Protein AF-A0A962NF07-F1 (afdb_monomer_lite)

Secondary structure (DSSP, 8-state):
-------------TTSSHHHHHHHHHHHHHHHHHHHHHHT-----TTPEEE-EEEEEE-TT--S-S-B-THHHH-TTSSS-HHHHHHHHHHHHHHHSSSPEEEESSEEHHHHTTT-GGGGGSEEEEEEEEE--S---S-EEEEE--BSSEEEEEETTEEEEE-S-BSSSPP--TT--EEEEPPTT-S-SSEEEEEEEEE-SSGGG-EEPPEEEEEHHHHHHHHHHHHIIIIIHHHHHHHHHHHHHHHHHHHHHH-TT-HHHHHHHHHHHHHHHHGGGGT--S-SS-HHHHHHHHHHHHHHHHHHHHHHHHHHTT---HHHHHHHHHHHHHHHHHHHHS-HHHHHHHHHHHHS--

Structure (mmCIF, N/CA/C/O backbone):
data_AF-A0A962NF07-F1
#
_entry.id   AF-A0A962NF07-F1
#
loop_
_atom_site.group_PDB
_atom_site.id
_atom_site.type_symbol
_atom_site.label_atom_id
_atom_site.label_alt_id
_atom_site.label_comp_id
_atom_site.label_asym_id
_atom_site.label_entity_id
_atom_site.label_seq_id
_atom_site.pdbx_PDB_ins_code
_atom_site.Cartn_x
_atom_site.Cartn_y
_atom_site.Cartn_z
_atom_site.occupancy
_atom_site.B_iso_or_equiv
_atom_site.auth_seq_id
_atom_site.auth_comp_id
_atom_site.auth_asym_id
_atom_site.auth_atom_id
_atom_site.pdbx_PDB_model_num
ATOM 1 N N . MET A 1 1 ? 25.306 31.524 -78.388 1.00 36.41 1 MET A N 1
ATOM 2 C CA . MET A 1 1 ? 24.324 32.522 -77.910 1.00 36.41 1 MET A CA 1
ATOM 3 C C . MET A 1 1 ? 23.028 31.774 -77.608 1.00 36.41 1 MET A C 1
ATOM 5 O O . MET A 1 1 ? 22.288 31.452 -78.518 1.00 36.41 1 MET A O 1
ATOM 9 N N . THR A 1 2 ? 22.996 31.090 -76.460 1.00 37.41 2 THR A N 1
ATOM 10 C CA . THR A 1 2 ? 22.225 31.448 -75.243 1.00 37.41 2 THR A CA 1
ATOM 11 C C . THR A 1 2 ? 20.727 31.158 -75.363 1.00 37.41 2 THR A C 1
ATOM 13 O O . THR A 1 2 ? 19.929 32.054 -75.610 1.00 37.41 2 THR A O 1
ATOM 16 N N . ALA A 1 3 ? 20.361 29.895 -75.122 1.00 35.56 3 ALA A N 1
ATOM 17 C CA . ALA A 1 3 ? 19.017 29.500 -74.714 1.00 35.56 3 ALA A CA 1
ATOM 18 C C . ALA A 1 3 ? 18.997 29.417 -73.178 1.00 35.56 3 ALA A C 1
ATOM 20 O O . ALA A 1 3 ? 19.751 28.647 -72.585 1.00 35.56 3 ALA A O 1
ATOM 21 N N . GLY A 1 4 ? 18.197 30.271 -72.538 1.00 40.69 4 GLY A N 1
ATOM 22 C CA . GLY A 1 4 ? 18.024 30.307 -71.089 1.00 40.69 4 GLY A CA 1
ATOM 23 C C . GLY A 1 4 ? 16.990 29.282 -70.630 1.00 40.69 4 GLY A C 1
ATOM 24 O O . GLY A 1 4 ? 15.803 29.424 -70.919 1.00 40.69 4 GLY A O 1
ATOM 25 N N . THR A 1 5 ? 17.436 28.272 -69.889 1.00 41.34 5 THR A N 1
ATOM 26 C CA . THR A 1 5 ? 16.570 27.278 -69.246 1.00 41.34 5 THR A CA 1
ATOM 27 C C . THR A 1 5 ? 16.209 27.765 -67.842 1.00 41.34 5 THR A C 1
ATOM 29 O O . THR A 1 5 ? 17.083 27.995 -67.008 1.00 41.34 5 THR A O 1
ATOM 32 N N . ARG A 1 6 ? 14.911 27.965 -67.584 1.00 39.31 6 ARG A N 1
ATOM 33 C CA . ARG A 1 6 ? 14.371 28.366 -66.276 1.00 39.31 6 ARG A CA 1
ATOM 34 C C . ARG A 1 6 ? 14.558 27.240 -65.256 1.00 39.31 6 ARG A C 1
ATOM 36 O O . ARG A 1 6 ? 14.149 26.111 -65.503 1.00 39.31 6 ARG A O 1
ATOM 43 N N . ILE A 1 7 ? 15.111 27.577 -64.095 1.00 41.41 7 ILE A N 1
ATOM 44 C CA . ILE A 1 7 ? 15.160 26.716 -62.910 1.00 41.41 7 ILE A CA 1
ATOM 45 C C . ILE A 1 7 ? 13.758 26.701 -62.286 1.00 41.41 7 ILE A C 1
ATOM 47 O O . ILE A 1 7 ? 13.272 27.729 -61.814 1.00 41.41 7 ILE A O 1
ATOM 51 N N . ALA A 1 8 ? 13.094 25.545 -62.305 1.00 37.78 8 ALA A N 1
ATOM 52 C CA . ALA A 1 8 ? 11.862 25.317 -61.562 1.00 37.78 8 ALA A CA 1
ATOM 53 C C . ALA A 1 8 ? 12.208 24.967 -60.105 1.00 37.78 8 ALA A C 1
ATOM 55 O O . ALA A 1 8 ? 12.734 23.896 -59.818 1.00 37.78 8 ALA A O 1
ATOM 56 N N . LEU A 1 9 ? 11.916 25.891 -59.189 1.00 42.44 9 LEU A N 1
ATOM 57 C CA . LEU A 1 9 ? 11.924 25.667 -57.743 1.00 42.44 9 LEU A CA 1
ATOM 58 C C . LEU A 1 9 ? 10.756 24.742 -57.368 1.00 42.44 9 LEU A C 1
ATOM 60 O O . LEU A 1 9 ? 9.602 25.171 -57.313 1.00 42.44 9 LEU A O 1
ATOM 64 N N . THR A 1 10 ? 11.044 23.472 -57.096 1.00 42.22 10 THR A N 1
ATOM 65 C CA . THR A 1 10 ? 10.104 22.552 -56.445 1.00 42.22 10 THR A CA 1
ATOM 66 C C . THR A 1 10 ? 9.930 22.959 -54.981 1.00 42.22 10 THR A C 1
ATOM 68 O O . THR A 1 10 ? 10.860 22.848 -54.183 1.00 42.22 10 THR A O 1
ATOM 71 N N . ARG A 1 11 ? 8.740 23.461 -54.630 1.00 41.69 11 ARG A N 1
ATOM 72 C CA . ARG A 1 11 ? 8.323 23.736 -53.243 1.00 41.69 11 ARG A CA 1
ATOM 73 C C . ARG A 1 11 ? 8.295 22.431 -52.425 1.00 41.69 11 ARG A C 1
ATOM 75 O O . ARG A 1 11 ? 7.799 21.432 -52.946 1.00 41.69 11 ARG A O 1
ATOM 82 N N . PRO A 1 12 ? 8.753 22.418 -51.159 1.00 42.72 12 PRO A N 1
ATOM 83 C CA . PRO A 1 12 ? 8.671 21.231 -50.318 1.00 42.72 12 PRO A CA 1
ATOM 84 C C . PRO A 1 12 ? 7.223 20.967 -49.875 1.00 42.72 12 PRO A C 1
ATOM 86 O O . PRO A 1 12 ? 6.481 21.873 -49.493 1.00 42.72 12 PRO A O 1
ATOM 89 N N . PHE A 1 13 ? 6.834 19.696 -49.957 1.00 45.28 13 PHE A N 1
ATOM 90 C CA . PHE A 1 13 ? 5.566 19.121 -49.514 1.00 45.28 13 PHE A CA 1
ATOM 91 C C . PHE A 1 13 ? 5.396 19.294 -47.990 1.00 45.28 13 PHE A C 1
ATOM 93 O O . PHE A 1 13 ? 5.955 18.537 -47.204 1.00 45.28 13 PHE A O 1
ATOM 100 N N . TYR A 1 14 ? 4.598 20.274 -47.559 1.00 49.50 14 TYR A N 1
ATOM 101 C CA . TYR A 1 14 ? 4.245 20.502 -46.144 1.00 49.50 14 TYR A CA 1
ATOM 102 C C . TYR A 1 14 ? 3.133 19.562 -45.615 1.00 49.50 14 TYR A C 1
ATOM 104 O O . TYR A 1 14 ? 2.764 19.638 -44.446 1.00 49.50 14 TYR A O 1
ATOM 112 N N . GLY A 1 15 ? 2.578 18.677 -46.454 1.00 46.88 15 GLY A N 1
ATOM 113 C CA . GLY A 1 15 ? 1.386 17.875 -46.132 1.00 46.88 15 GLY A CA 1
ATOM 114 C C . GLY A 1 15 ? 1.632 16.536 -45.425 1.00 46.88 15 GLY A C 1
ATOM 115 O O . GLY A 1 15 ? 0.696 15.969 -44.871 1.00 46.88 15 GLY A O 1
ATOM 116 N N . THR A 1 16 ? 2.861 16.015 -45.415 1.00 53.28 16 THR A N 1
ATOM 117 C CA . THR A 1 16 ? 3.125 14.611 -45.030 1.00 53.28 16 THR A CA 1
ATOM 118 C C . THR A 1 16 ? 3.480 14.411 -43.553 1.00 53.28 16 THR A C 1
ATOM 120 O O . THR A 1 16 ? 3.476 13.282 -43.075 1.00 53.28 16 THR A O 1
ATOM 123 N N . VAL A 1 17 ? 3.759 15.488 -42.810 1.00 53.06 17 VAL A N 1
ATOM 124 C CA . VAL A 1 17 ? 4.144 15.422 -41.384 1.00 53.06 17 VAL A CA 1
ATOM 125 C C . VAL A 1 17 ? 2.922 15.450 -40.456 1.00 53.06 17 VAL A C 1
ATOM 127 O O . VAL A 1 17 ? 2.948 14.873 -39.376 1.00 53.06 17 VAL A O 1
ATOM 130 N N . TRP A 1 18 ? 1.812 16.055 -40.886 1.00 50.22 18 TRP A N 1
ATOM 131 C CA . TRP A 1 18 ? 0.618 16.227 -40.049 1.00 50.22 18 TRP A CA 1
ATOM 132 C C . TRP A 1 18 ? -0.143 14.927 -39.791 1.00 50.22 18 TRP A C 1
ATOM 134 O O . TRP A 1 18 ? -0.689 14.742 -38.709 1.00 50.22 18 TRP A O 1
ATOM 144 N N . PHE A 1 19 ? -0.152 14.008 -40.757 1.00 52.34 19 PHE A N 1
ATOM 145 C CA . PHE A 1 19 ? -0.854 12.732 -40.636 1.00 52.34 19 PHE A CA 1
ATOM 146 C C . PHE A 1 19 ? -0.268 11.818 -39.538 1.00 52.34 19 PHE A C 1
ATOM 148 O O . PHE A 1 19 ? -1.029 11.425 -38.655 1.00 52.34 19 PHE A O 1
ATOM 155 N N . PRO A 1 20 ? 1.055 11.538 -39.490 1.00 64.44 20 PRO A N 1
ATOM 156 C CA . PRO A 1 20 ? 1.637 10.755 -38.397 1.00 64.44 20 PRO A CA 1
ATOM 157 C C . PRO A 1 20 ? 1.547 11.473 -37.041 1.00 64.44 20 PRO A C 1
ATOM 159 O O . PRO A 1 20 ? 1.385 10.831 -36.004 1.00 64.44 20 PRO A O 1
ATOM 162 N N . LEU A 1 21 ? 1.589 12.808 -37.036 1.00 65.75 21 LEU A N 1
ATOM 163 C CA . LEU A 1 21 ? 1.512 13.606 -35.813 1.00 65.75 21 LEU A CA 1
ATOM 164 C C . LEU A 1 21 ? 0.099 13.580 -35.206 1.00 65.75 21 LEU A C 1
ATOM 166 O O . LEU A 1 21 ? -0.046 13.430 -33.997 1.00 65.75 21 LEU A O 1
ATOM 170 N N . LEU A 1 22 ? -0.946 13.612 -36.038 1.00 70.75 22 LEU A N 1
ATOM 171 C CA . LEU A 1 22 ? -2.337 13.440 -35.605 1.00 70.75 22 LEU A CA 1
ATOM 172 C C . LEU A 1 22 ? -2.630 12.018 -35.117 1.00 70.75 22 LEU A C 1
ATOM 174 O O . LEU A 1 22 ? -3.375 11.861 -34.153 1.00 70.75 22 LEU A O 1
ATOM 178 N N . THR A 1 23 ? -2.031 10.984 -35.719 1.00 71.06 23 THR A N 1
ATOM 179 C CA . THR A 1 23 ? -2.192 9.607 -35.222 1.00 71.06 23 THR A CA 1
ATOM 180 C C . THR A 1 23 ? -1.489 9.386 -33.887 1.00 71.06 23 THR A C 1
ATOM 182 O O . THR A 1 23 ? -2.035 8.695 -33.032 1.00 71.06 23 THR A O 1
ATOM 185 N N . VAL A 1 24 ? -0.316 9.997 -33.682 1.00 69.94 24 VAL A N 1
ATOM 186 C CA . VAL A 1 24 ? 0.402 9.945 -32.398 1.00 69.94 24 VAL A CA 1
ATOM 187 C C . VAL A 1 24 ? -0.347 10.740 -31.330 1.00 69.94 24 VAL A C 1
ATOM 189 O O . VAL A 1 24 ? -0.555 10.236 -30.235 1.00 69.94 24 VAL A O 1
ATOM 192 N N . LEU A 1 25 ? -0.827 11.946 -31.641 1.00 69.75 25 LEU A N 1
ATOM 193 C CA . LEU A 1 25 ? -1.647 12.717 -30.703 1.00 69.75 25 LEU A CA 1
ATOM 194 C C . LEU A 1 25 ? -2.961 12.001 -30.377 1.00 69.75 25 LEU A C 1
ATOM 196 O O . LEU A 1 25 ? -3.369 11.982 -29.221 1.00 69.75 25 LEU A O 1
ATOM 200 N N . GLY A 1 26 ? -3.596 11.373 -31.368 1.00 74.56 26 GLY A N 1
ATOM 201 C CA . GLY A 1 26 ? -4.809 10.583 -31.178 1.00 74.56 26 GLY A CA 1
ATOM 202 C C . GLY A 1 26 ? -4.581 9.356 -30.297 1.00 74.56 26 GLY A C 1
ATOM 203 O O . GLY A 1 26 ? -5.368 9.119 -29.383 1.00 74.56 26 GLY A O 1
ATOM 204 N N . SER A 1 27 ? -3.493 8.607 -30.509 1.00 68.50 27 SER A N 1
ATOM 205 C CA . SER A 1 27 ? -3.152 7.459 -29.661 1.00 68.50 27 SER A CA 1
ATOM 206 C C . SER A 1 27 ? -2.747 7.890 -28.253 1.00 68.50 27 SER A C 1
ATOM 208 O O . SER A 1 27 ? -3.200 7.276 -27.291 1.00 68.50 27 SER A O 1
ATOM 210 N N . MET A 1 28 ? -1.990 8.982 -28.108 1.00 67.69 28 MET A N 1
ATOM 211 C CA . MET A 1 28 ? -1.671 9.565 -26.803 1.00 67.69 28 MET A CA 1
ATOM 212 C C . MET A 1 28 ? -2.935 9.997 -26.066 1.00 67.69 28 MET A C 1
ATOM 214 O O . MET A 1 28 ? -3.075 9.660 -24.898 1.00 67.69 28 MET A O 1
ATOM 218 N N . LEU A 1 29 ? -3.878 10.670 -26.734 1.00 70.44 29 LEU A N 1
ATOM 219 C CA . LEU A 1 29 ? -5.145 11.090 -26.131 1.00 70.44 29 LEU A CA 1
ATOM 220 C C . LEU A 1 29 ? -5.985 9.883 -25.699 1.00 70.44 29 LEU A C 1
ATOM 222 O O . LEU A 1 29 ? -6.565 9.894 -24.620 1.00 70.44 29 LEU A O 1
ATOM 226 N N . LEU A 1 30 ? -6.020 8.826 -26.511 1.00 72.44 30 LEU A N 1
ATOM 227 C CA . LEU A 1 30 ? -6.774 7.606 -26.222 1.00 72.44 30 LEU A CA 1
ATOM 228 C C . LEU A 1 30 ? -6.157 6.831 -25.051 1.00 72.44 30 LEU A C 1
ATOM 230 O O . LEU A 1 30 ? -6.885 6.381 -24.171 1.00 72.44 30 LEU A O 1
ATOM 234 N N . VAL A 1 31 ? -4.824 6.761 -24.982 1.00 71.69 31 VAL A N 1
ATOM 235 C CA . VAL A 1 31 ? -4.096 6.234 -23.819 1.00 71.69 31 VAL A CA 1
ATOM 236 C C . VAL A 1 31 ? -4.337 7.107 -22.592 1.00 71.69 31 VAL A C 1
ATOM 238 O O . VAL A 1 31 ? -4.555 6.566 -21.518 1.00 71.69 31 VAL A O 1
ATOM 241 N N . MET A 1 32 ? -4.362 8.433 -22.731 1.00 65.38 32 MET A N 1
ATOM 242 C CA . MET A 1 32 ? -4.635 9.350 -21.622 1.00 65.38 32 MET A CA 1
ATOM 243 C C . MET A 1 32 ? -6.061 9.193 -21.097 1.00 65.38 32 MET A C 1
ATOM 245 O O . MET A 1 32 ? -6.260 9.188 -19.891 1.00 65.38 32 MET A O 1
ATOM 249 N N . VAL A 1 33 ? -7.048 9.031 -21.981 1.00 66.62 33 VAL A N 1
ATOM 250 C CA . VAL A 1 33 ? -8.453 8.808 -21.611 1.00 66.62 33 VAL A CA 1
ATOM 251 C C . VAL A 1 33 ? -8.635 7.426 -20.992 1.00 66.62 33 VAL A C 1
ATOM 253 O O . VAL A 1 33 ? -9.301 7.316 -19.968 1.00 66.62 33 VAL A O 1
ATOM 256 N N . ALA A 1 34 ? -8.016 6.386 -21.553 1.00 65.06 34 ALA A N 1
ATOM 257 C CA . ALA A 1 34 ? -8.036 5.046 -20.974 1.00 65.06 34 ALA A CA 1
ATOM 258 C C . ALA A 1 34 ? -7.352 5.029 -19.599 1.00 65.06 34 ALA A C 1
ATOM 260 O O . ALA A 1 34 ? -7.920 4.516 -18.642 1.00 65.06 34 ALA A O 1
ATOM 261 N N . ALA A 1 35 ? -6.180 5.656 -19.473 1.00 60.81 35 ALA A N 1
ATOM 262 C CA . ALA A 1 35 ? -5.489 5.833 -18.202 1.00 60.81 35 ALA A CA 1
ATOM 263 C C . ALA A 1 35 ? -6.344 6.634 -17.217 1.00 60.81 35 ALA A C 1
ATOM 265 O O . ALA A 1 35 ? -6.475 6.225 -16.072 1.00 60.81 35 ALA A O 1
ATOM 266 N N . TRP A 1 36 ? -6.993 7.713 -17.659 1.00 52.41 36 TRP A N 1
ATOM 267 C CA . TRP A 1 36 ? -7.870 8.517 -16.813 1.00 52.41 36 TRP A CA 1
ATOM 268 C C . TRP A 1 36 ? -9.081 7.720 -16.323 1.00 52.41 36 TRP A C 1
ATOM 270 O O . TRP A 1 36 ? -9.392 7.762 -15.135 1.00 52.41 36 TRP A O 1
ATOM 280 N N . GLN A 1 37 ? -9.714 6.928 -17.192 1.00 59.75 37 GLN A N 1
ATOM 281 C CA . GLN A 1 37 ? -10.804 6.034 -16.802 1.00 59.75 37 GLN A CA 1
ATOM 282 C C . GLN A 1 37 ? -10.340 4.939 -15.842 1.00 59.75 37 GLN A C 1
ATOM 284 O O . GLN A 1 37 ? -11.040 4.683 -14.869 1.00 59.75 37 GLN A O 1
ATOM 289 N N . LEU A 1 38 ? -9.150 4.368 -16.048 1.00 55.00 38 LEU A N 1
ATOM 290 C CA . LEU A 1 38 ? -8.540 3.396 -15.134 1.00 55.00 38 LEU A CA 1
ATOM 291 C C . LEU A 1 38 ? -8.202 4.023 -13.771 1.00 55.00 38 LEU A C 1
ATOM 293 O O . LEU A 1 38 ? -8.445 3.408 -12.738 1.00 55.00 38 LEU A O 1
ATOM 297 N N . THR A 1 39 ? -7.708 5.264 -13.744 1.00 50.25 39 THR A N 1
ATOM 298 C CA . THR A 1 39 ? -7.444 6.011 -12.498 1.00 50.25 39 THR A CA 1
ATOM 299 C C . THR A 1 39 ? -8.715 6.546 -11.832 1.00 50.25 39 THR A C 1
ATOM 301 O O . THR A 1 39 ? -8.700 6.867 -10.648 1.00 50.25 39 THR A O 1
ATOM 304 N N . GLY A 1 40 ? -9.816 6.648 -12.583 1.00 44.56 40 GLY A N 1
ATOM 305 C CA . GLY A 1 40 ? -11.131 7.093 -12.120 1.00 44.56 40 GLY A CA 1
ATOM 306 C C . GLY A 1 40 ? -11.974 5.985 -11.488 1.00 44.56 40 GLY A C 1
ATOM 307 O O . GLY A 1 40 ? -13.067 6.273 -10.996 1.00 44.56 40 GLY A O 1
ATOM 308 N N . ILE A 1 41 ? -11.470 4.744 -11.464 1.00 52.81 41 ILE A N 1
ATOM 309 C CA . ILE A 1 41 ? -12.020 3.631 -10.679 1.00 52.81 41 ILE A CA 1
ATOM 310 C C . ILE A 1 41 ? -11.668 3.891 -9.211 1.00 52.81 41 ILE A C 1
ATOM 312 O O . ILE A 1 41 ? -10.835 3.226 -8.603 1.00 52.81 41 ILE A O 1
ATOM 316 N N . SER A 1 42 ? -12.266 4.935 -8.640 1.00 55.69 42 SER A N 1
ATOM 317 C CA . SER A 1 42 ? -12.332 5.068 -7.196 1.00 55.69 42 SER A CA 1
ATOM 318 C C . SER A 1 42 ? -13.330 4.042 -6.683 1.00 55.69 42 SER A C 1
ATOM 320 O O . SER A 1 42 ? -14.391 3.838 -7.275 1.00 55.69 42 SER A O 1
ATOM 322 N N . PHE A 1 43 ? -12.972 3.373 -5.590 1.00 60.38 43 PHE A N 1
ATOM 323 C CA . PHE A 1 43 ? -13.871 2.469 -4.889 1.00 60.38 43 PHE A CA 1
ATOM 324 C C . PHE A 1 43 ? -15.145 3.240 -4.512 1.00 60.38 43 PHE A C 1
ATOM 326 O O . PHE A 1 43 ? -15.133 4.084 -3.616 1.00 60.38 43 PHE A O 1
ATOM 333 N N . LYS A 1 44 ? -16.230 3.000 -5.251 1.00 60.47 44 LYS A N 1
ATOM 334 C CA . LYS A 1 44 ? -17.560 3.561 -5.003 1.00 60.47 44 LYS A CA 1
ATOM 335 C C . LYS A 1 44 ? -18.482 2.413 -4.629 1.00 60.47 44 LYS A C 1
ATOM 337 O O . LYS A 1 44 ? -19.171 1.881 -5.499 1.00 60.47 44 LYS A O 1
ATOM 342 N N . PRO A 1 45 ? -18.469 1.987 -3.365 1.00 60.91 45 PRO A N 1
ATOM 343 C CA . PRO A 1 45 ? -19.427 1.003 -2.915 1.00 60.91 45 PRO A CA 1
ATOM 344 C C . PRO A 1 45 ? -20.805 1.677 -2.902 1.00 60.91 45 PRO A C 1
ATOM 346 O O . PRO A 1 45 ? -20.988 2.738 -2.302 1.00 60.91 45 PRO A O 1
ATOM 349 N N . TYR A 1 46 ? -21.767 1.096 -3.613 1.00 61.34 46 TYR A N 1
ATOM 350 C CA . TYR A 1 46 ? -23.163 1.502 -3.481 1.00 61.34 46 TYR A CA 1
ATOM 351 C C . TYR A 1 46 ? -23.611 1.196 -2.040 1.00 61.34 46 TYR A C 1
ATOM 353 O O . TYR A 1 46 ? -23.297 0.133 -1.515 1.00 61.34 46 TYR A O 1
ATOM 361 N N . ASP A 1 47 ? -24.278 2.148 -1.385 1.00 72.31 47 ASP A N 1
ATOM 362 C CA . ASP A 1 47 ? -24.846 2.018 -0.031 1.00 72.31 47 ASP A CA 1
ATOM 363 C C . ASP A 1 47 ? -23.872 1.691 1.125 1.00 72.31 47 ASP A C 1
ATOM 365 O O . ASP A 1 47 ? -24.310 1.264 2.195 1.00 72.31 47 ASP A O 1
ATOM 369 N N . ALA A 1 48 ? -22.561 1.933 0.982 1.00 83.88 48 ALA A N 1
ATOM 370 C CA . ALA A 1 48 ? -21.659 1.833 2.134 1.00 83.88 48 ALA A CA 1
ATOM 371 C C . ALA A 1 48 ? -21.693 3.082 3.016 1.00 83.88 48 ALA A C 1
ATOM 373 O O . ALA A 1 48 ? -21.657 4.222 2.543 1.00 83.88 48 ALA A O 1
ATOM 374 N N . LEU A 1 49 ? -21.646 2.850 4.324 1.00 88.62 49 LEU A N 1
ATOM 375 C CA . LEU A 1 49 ? -21.371 3.878 5.308 1.00 88.62 49 LEU A CA 1
ATOM 376 C C . LEU A 1 49 ? -19.886 4.251 5.239 1.00 88.62 49 LEU A C 1
ATOM 378 O O . LEU A 1 49 ? -19.007 3.429 5.504 1.00 88.62 49 LEU A O 1
ATOM 382 N N . VAL A 1 50 ? -19.618 5.502 4.875 1.00 91.31 50 VAL A N 1
ATOM 383 C CA . VAL A 1 50 ? -18.263 6.053 4.803 1.00 91.31 50 VAL A CA 1
ATOM 384 C C . VAL A 1 50 ? -17.882 6.611 6.168 1.00 91.31 50 VAL A C 1
ATOM 386 O O . VAL A 1 50 ? -18.554 7.502 6.685 1.00 91.31 50 VAL A O 1
ATOM 389 N N . LEU A 1 51 ? -16.791 6.105 6.734 1.00 92.69 51 LEU A N 1
ATOM 390 C CA . LEU A 1 51 ? -16.219 6.597 7.980 1.00 92.69 51 LEU A CA 1
ATOM 391 C C . LEU A 1 51 ? -15.019 7.480 7.632 1.00 92.69 51 LEU A C 1
ATOM 393 O O . LEU A 1 51 ? -13.962 6.995 7.219 1.00 92.69 51 LEU A O 1
ATOM 397 N N . ASP A 1 52 ? -15.215 8.790 7.752 1.00 93.88 52 ASP A N 1
ATOM 398 C CA . ASP A 1 52 ? -14.259 9.813 7.325 1.00 93.88 52 ASP A CA 1
ATOM 399 C C . ASP A 1 52 ? -13.673 10.636 8.481 1.00 93.88 52 ASP A C 1
ATOM 401 O O . ASP A 1 52 ? -12.893 11.555 8.239 1.00 93.88 52 ASP A O 1
ATOM 405 N N . ARG A 1 53 ? -14.006 10.305 9.732 1.00 94.19 53 ARG A N 1
ATOM 406 C CA . ARG A 1 53 ? -13.459 10.950 10.932 1.00 94.19 53 ARG A CA 1
ATOM 407 C C . ARG A 1 53 ? -12.925 9.918 11.905 1.00 94.19 53 ARG A C 1
ATOM 409 O O . ARG A 1 53 ? -13.558 8.888 12.133 1.00 94.19 53 ARG A O 1
ATOM 416 N N . ALA A 1 54 ? -11.787 10.232 12.506 1.00 94.38 54 ALA A N 1
ATOM 417 C CA . ALA A 1 54 ? -11.153 9.405 13.520 1.00 94.38 54 ALA A CA 1
ATOM 418 C C . ALA A 1 54 ? -10.500 10.285 14.589 1.00 94.38 54 ALA A C 1
ATOM 420 O O . ALA A 1 54 ? -10.020 11.378 14.290 1.00 94.38 54 ALA A O 1
ATOM 421 N N . ALA A 1 55 ? -10.426 9.791 15.820 1.00 93.12 55 ALA A N 1
ATOM 422 C CA . ALA A 1 55 ? -9.488 10.305 16.807 1.00 93.12 55 ALA A CA 1
ATOM 423 C C . ALA A 1 55 ? -8.157 9.562 16.640 1.00 93.12 55 ALA A C 1
ATOM 425 O O . ALA A 1 55 ? -8.114 8.335 16.697 1.00 93.12 55 ALA A O 1
ATOM 426 N N . PHE A 1 56 ? -7.076 10.294 16.400 1.00 91.81 56 PHE A N 1
ATOM 427 C CA . PHE A 1 56 ? -5.758 9.726 16.154 1.00 91.81 56 PHE A CA 1
ATOM 428 C C . PHE A 1 56 ? -4.847 9.842 17.382 1.00 91.81 56 PHE A C 1
ATOM 430 O O . PHE A 1 56 ? -4.735 10.905 18.004 1.00 91.81 56 PHE A O 1
ATOM 437 N N . PHE A 1 57 ? -4.167 8.738 17.688 1.00 91.12 57 PHE A N 1
ATOM 438 C CA . PHE A 1 57 ? -3.267 8.562 18.822 1.00 91.12 57 PHE A CA 1
ATOM 439 C C . PHE A 1 57 ? -1.890 8.094 18.316 1.00 91.12 57 PHE A C 1
ATOM 441 O O . PHE A 1 57 ? -1.735 6.920 17.968 1.00 91.12 57 PHE A O 1
ATOM 448 N N . PRO A 1 58 ? -0.880 8.978 18.237 1.00 88.88 58 PRO A N 1
ATOM 449 C CA . PRO A 1 58 ? 0.460 8.587 17.805 1.00 88.88 58 PRO A CA 1
ATOM 450 C C . PRO A 1 58 ? 1.204 7.800 18.892 1.00 88.88 58 PRO A C 1
ATOM 452 O O . PRO A 1 58 ? 1.094 8.115 20.080 1.00 88.88 58 PRO A O 1
ATOM 455 N N . ASP A 1 59 ? 2.046 6.844 18.492 1.00 87.31 59 ASP A N 1
ATOM 456 C CA . ASP A 1 59 ? 2.931 6.119 19.415 1.00 87.31 59 ASP A CA 1
ATOM 457 C C . ASP A 1 59 ? 4.214 6.914 19.732 1.00 87.31 59 ASP A C 1
ATOM 459 O O . ASP A 1 59 ? 5.338 6.512 19.422 1.00 87.31 59 ASP A O 1
ATOM 463 N N . SER A 1 60 ? 4.057 8.089 20.346 1.00 77.31 60 SER A N 1
ATOM 464 C CA . SER A 1 60 ? 5.180 8.994 20.637 1.00 77.31 60 SER A CA 1
ATOM 465 C C . SER A 1 60 ? 6.129 8.485 21.723 1.00 77.31 60 SER A C 1
ATOM 467 O O . SER A 1 60 ? 7.301 8.859 21.746 1.00 77.31 60 SER A O 1
ATOM 469 N N . LYS A 1 61 ? 5.632 7.635 22.628 1.00 76.00 61 LYS A N 1
ATOM 470 C CA . LYS A 1 61 ? 6.390 7.102 23.770 1.00 76.00 61 LYS A CA 1
ATOM 471 C C . LYS A 1 61 ? 6.982 5.714 23.508 1.00 76.00 61 LYS A C 1
ATOM 473 O O . LYS A 1 61 ? 7.655 5.192 24.392 1.00 76.00 61 LYS A O 1
ATOM 478 N N . GLY A 1 62 ? 6.748 5.128 22.330 1.00 80.31 62 GLY A N 1
ATOM 479 C CA . GLY A 1 62 ? 7.18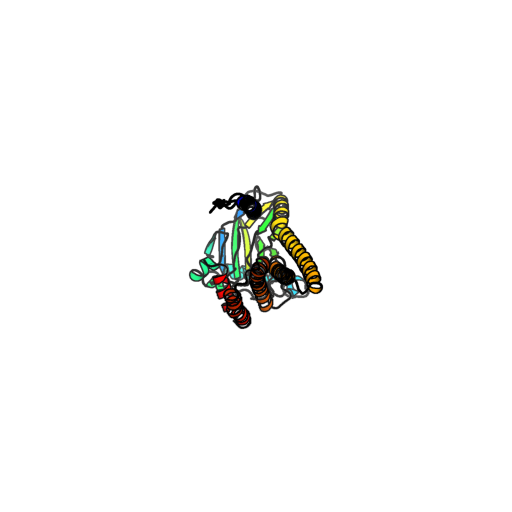5 3.766 22.019 1.00 80.31 62 GLY A CA 1
ATOM 480 C C . GLY A 1 62 ? 6.510 2.725 22.910 1.00 80.31 62 GLY A C 1
ATOM 481 O O . GLY A 1 62 ? 7.163 1.794 23.372 1.00 80.31 62 GLY A O 1
ATOM 482 N N . VAL A 1 63 ? 5.223 2.928 23.185 1.00 83.75 63 VAL A N 1
ATOM 483 C CA . VAL A 1 63 ? 4.368 2.037 23.977 1.00 83.75 63 VAL A CA 1
ATOM 484 C C . VAL A 1 63 ? 4.261 0.677 23.295 1.00 83.75 63 VAL A C 1
ATOM 486 O O . VAL A 1 63 ? 4.342 -0.362 23.945 1.00 83.75 63 VAL A O 1
ATOM 489 N N . CYS A 1 64 ? 4.122 0.681 21.972 1.00 85.25 64 CYS A N 1
ATOM 490 C CA . CYS A 1 64 ? 4.061 -0.541 21.193 1.00 85.25 64 CYS A CA 1
ATOM 491 C C . CYS A 1 64 ? 5.469 -1.017 20.831 1.00 85.25 64 CYS A C 1
ATOM 493 O O . CYS A 1 64 ? 6.377 -0.215 20.590 1.00 85.25 64 CYS A O 1
ATOM 495 N N . SER A 1 65 ? 5.656 -2.336 20.731 1.00 84.06 65 SER A N 1
ATOM 496 C CA . S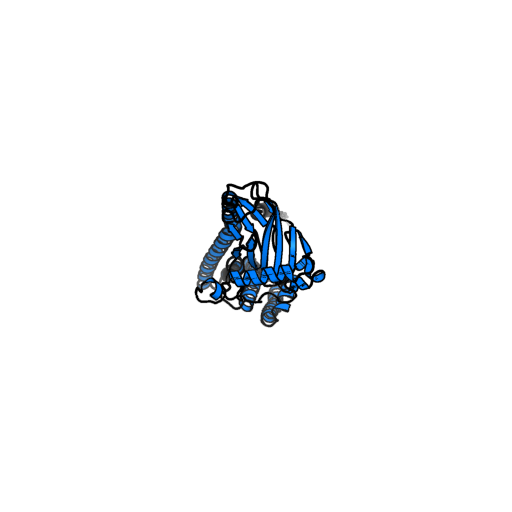ER A 1 65 ? 6.918 -2.897 20.240 1.00 84.06 65 SER A CA 1
ATOM 497 C C . SER A 1 65 ? 7.175 -2.446 18.792 1.00 84.06 65 SER A C 1
ATOM 499 O O . SER A 1 65 ? 6.239 -2.425 17.987 1.00 84.06 65 SER A O 1
ATOM 501 N N . PRO A 1 66 ? 8.415 -2.066 18.424 1.00 79.69 66 PRO A N 1
ATOM 502 C CA . PRO A 1 66 ? 8.759 -1.691 17.049 1.00 79.69 66 PRO A CA 1
ATOM 503 C C . PRO A 1 66 ? 8.719 -2.871 16.073 1.00 79.69 66 PRO A C 1
ATOM 505 O O . PRO A 1 66 ? 8.638 -2.652 14.870 1.00 79.69 66 PRO A O 1
ATOM 508 N N . SER A 1 67 ? 8.779 -4.101 16.586 1.00 83.88 67 SER A N 1
ATOM 509 C CA . SER A 1 67 ? 8.719 -5.337 15.810 1.00 83.88 67 SER A CA 1
ATOM 510 C C . SER A 1 67 ? 7.940 -6.377 16.610 1.00 83.88 67 SER A C 1
ATOM 512 O O . SER A 1 67 ? 8.224 -6.585 17.794 1.00 83.88 67 SER A O 1
ATOM 514 N N . ILE A 1 68 ? 6.955 -7.015 15.985 1.00 84.06 68 ILE A N 1
ATOM 515 C CA . ILE A 1 68 ? 6.133 -8.072 16.593 1.00 84.06 68 ILE A CA 1
ATOM 516 C C . ILE A 1 68 ? 6.364 -9.335 15.775 1.00 84.06 68 ILE A C 1
ATOM 518 O O . ILE A 1 68 ? 6.118 -9.318 14.576 1.00 84.06 68 ILE A O 1
ATOM 522 N N . SER A 1 69 ? 6.877 -10.398 16.402 1.00 82.81 69 SER A N 1
ATOM 523 C CA . SER A 1 69 ? 7.336 -11.568 15.649 1.00 82.81 69 SER A CA 1
ATOM 524 C C . SER A 1 69 ? 6.192 -12.349 15.010 1.00 82.81 69 SER A C 1
ATOM 526 O O . SER A 1 69 ? 5.171 -12.609 15.651 1.00 82.81 69 SER A O 1
ATOM 528 N N . ASP A 1 70 ? 6.419 -12.835 13.792 1.00 82.56 70 ASP A N 1
ATOM 529 C CA . ASP A 1 70 ? 5.455 -13.673 13.072 1.00 82.56 70 ASP A CA 1
ATOM 530 C C . ASP A 1 70 ? 5.277 -15.058 13.708 1.00 82.56 70 ASP A C 1
ATOM 532 O O . ASP A 1 70 ? 4.245 -15.706 13.529 1.00 82.56 70 ASP A O 1
ATOM 536 N N . SER A 1 71 ? 6.241 -15.507 14.520 1.00 80.00 71 SER A N 1
ATOM 537 C CA . SER A 1 71 ? 6.112 -16.748 15.301 1.00 80.00 71 SER A CA 1
ATOM 538 C C . SER A 1 71 ? 4.884 -16.740 16.224 1.00 80.00 71 SER A C 1
ATOM 540 O O . SER A 1 71 ? 4.281 -17.787 16.469 1.00 80.00 71 SER A O 1
ATOM 542 N N . LEU A 1 72 ? 4.456 -15.552 16.662 1.00 79.12 72 LEU A N 1
ATOM 543 C CA . LEU A 1 72 ? 3.285 -15.336 17.513 1.00 79.12 72 LEU A CA 1
ATOM 544 C C . LEU A 1 72 ? 1.951 -15.579 16.790 1.00 79.12 72 LEU A C 1
ATOM 546 O O . LEU A 1 72 ? 0.913 -15.679 17.447 1.00 79.12 72 LEU A O 1
ATOM 550 N N . ALA A 1 73 ? 1.956 -15.641 15.454 1.00 74.31 73 ALA A N 1
ATOM 551 C CA . ALA A 1 73 ? 0.761 -15.888 14.651 1.00 74.31 73 ALA A CA 1
ATOM 552 C C . ALA A 1 73 ? 0.409 -17.383 14.540 1.00 74.31 73 ALA A C 1
ATOM 554 O O . ALA A 1 73 ? -0.750 -17.715 14.301 1.00 74.31 73 ALA A O 1
ATOM 555 N N . TYR A 1 74 ? 1.386 -18.282 14.721 1.00 65.19 74 TYR A N 1
ATOM 556 C CA . TYR A 1 74 ? 1.234 -19.721 14.444 1.00 65.19 74 TYR A CA 1
ATOM 557 C C . TYR A 1 74 ? 1.483 -20.634 15.649 1.00 65.19 74 TYR A C 1
ATOM 559 O O . TYR A 1 74 ? 1.207 -21.832 15.579 1.00 65.19 74 TYR A O 1
ATOM 567 N N . ALA A 1 75 ? 2.039 -20.112 16.741 1.00 60.91 75 ALA A N 1
ATOM 568 C CA . ALA A 1 75 ? 2.467 -20.944 17.853 1.00 60.91 75 ALA A CA 1
ATOM 569 C C . ALA A 1 75 ? 1.370 -21.104 18.914 1.00 60.91 75 ALA A C 1
ATOM 571 O O . ALA A 1 75 ? 1.065 -20.176 19.658 1.00 60.91 75 ALA A O 1
ATOM 572 N N . ASN A 1 76 ? 0.841 -22.325 19.034 1.00 60.03 76 ASN A N 1
ATOM 573 C CA . ASN A 1 76 ? -0.081 -22.705 20.112 1.00 60.03 76 ASN A CA 1
ATOM 574 C C . ASN A 1 76 ? 0.591 -22.713 21.504 1.00 60.03 76 ASN A C 1
ATOM 576 O O . ASN A 1 76 ? -0.109 -22.647 22.508 1.00 60.03 76 ASN A O 1
ATOM 580 N N . ASP A 1 77 ? 1.929 -22.777 21.558 1.00 61.69 77 ASP A N 1
ATOM 581 C CA . ASP A 1 77 ? 2.727 -22.905 22.792 1.00 61.69 77 ASP A CA 1
ATOM 582 C C . ASP A 1 77 ? 3.419 -21.598 23.228 1.00 61.69 77 ASP A C 1
ATOM 584 O O . ASP A 1 77 ? 4.260 -21.602 24.131 1.00 61.69 77 ASP A O 1
ATOM 588 N N . VAL A 1 78 ? 3.110 -20.465 22.590 1.00 63.53 78 VAL A N 1
ATOM 589 C CA . VAL A 1 78 ? 3.647 -19.168 23.017 1.00 63.53 78 VAL A CA 1
ATOM 590 C C . VAL A 1 78 ? 2.754 -18.557 24.103 1.00 63.53 78 VAL A C 1
ATOM 592 O O . VAL A 1 78 ? 1.533 -18.567 23.954 1.00 63.53 78 VAL A O 1
ATOM 595 N N . PRO A 1 79 ? 3.332 -17.984 25.179 1.00 59.94 79 PRO A N 1
ATOM 596 C CA . PRO A 1 79 ? 2.563 -17.419 26.289 1.00 59.94 79 PRO A CA 1
ATOM 597 C C . PRO A 1 79 ? 1.575 -16.303 25.906 1.00 59.94 79 PRO A C 1
ATOM 599 O O . PRO A 1 79 ? 0.569 -16.155 26.592 1.00 59.94 79 PRO A O 1
ATOM 602 N N . GLU A 1 80 ? 1.813 -15.549 24.825 1.00 70.38 80 GLU A N 1
ATOM 603 C CA . GLU A 1 80 ? 0.859 -14.562 24.298 1.00 70.38 80 GLU A CA 1
ATOM 604 C C . GLU A 1 80 ? 0.761 -14.597 22.758 1.00 70.38 80 GLU A C 1
ATOM 606 O O . GLU A 1 80 ? 1.758 -14.332 22.080 1.00 70.38 80 GLU A O 1
ATOM 611 N N . PRO A 1 81 ? -0.431 -14.867 22.190 1.00 82.94 81 PRO A N 1
ATOM 612 C CA . PRO A 1 81 ? -0.688 -14.759 20.755 1.00 82.94 81 PRO A CA 1
ATOM 613 C C . PRO A 1 81 ? -0.497 -13.334 20.219 1.00 82.94 81 PRO A C 1
ATOM 615 O O . PRO A 1 81 ? -0.691 -12.353 20.945 1.00 82.94 81 PRO A O 1
ATOM 618 N N . ILE A 1 82 ? -0.238 -13.209 18.911 1.00 84.75 82 ILE A N 1
ATOM 619 C CA . ILE A 1 82 ? -0.106 -11.903 18.233 1.00 84.75 82 ILE A CA 1
ATOM 620 C C . ILE A 1 82 ? -1.315 -10.985 18.475 1.00 84.75 82 ILE A C 1
ATOM 622 O O . ILE A 1 82 ? -1.159 -9.781 18.673 1.00 84.75 82 ILE A O 1
ATOM 626 N N . ALA A 1 83 ? -2.519 -11.562 18.529 1.00 85.81 83 ALA A N 1
ATOM 627 C CA . ALA A 1 83 ? -3.750 -10.826 18.783 1.00 85.81 83 ALA A CA 1
ATOM 628 C C . ALA A 1 83 ? -3.745 -10.130 20.150 1.00 85.81 83 ALA A C 1
ATOM 630 O O . ALA A 1 83 ? -4.145 -8.972 20.248 1.00 85.81 83 ALA A O 1
ATOM 631 N N . THR A 1 84 ? -3.239 -10.807 21.184 1.00 87.56 84 THR A N 1
ATOM 632 C CA . THR A 1 84 ? -3.139 -10.265 22.543 1.00 87.56 84 THR A CA 1
ATOM 633 C C . THR A 1 84 ? -2.097 -9.155 22.615 1.00 87.56 84 THR A C 1
ATOM 635 O O . THR A 1 84 ? -2.367 -8.103 23.190 1.00 87.56 84 THR A O 1
ATOM 638 N N . GLN A 1 85 ? -0.934 -9.332 21.977 1.00 89.06 85 GLN A N 1
ATOM 639 C CA . GLN A 1 85 ? 0.095 -8.287 21.951 1.00 89.06 85 GLN A CA 1
ATOM 640 C C . GLN A 1 85 ? -0.381 -7.017 21.241 1.00 89.06 85 GLN A C 1
ATOM 642 O O . GLN A 1 85 ? -0.179 -5.911 21.748 1.00 89.06 85 GLN A O 1
ATOM 647 N N . LEU A 1 86 ? -1.034 -7.165 20.085 1.00 90.06 86 LEU A N 1
ATOM 648 C CA . LEU A 1 86 ? -1.585 -6.025 19.358 1.00 90.06 86 LEU A CA 1
ATOM 649 C C . LEU A 1 86 ? -2.707 -5.346 20.158 1.00 90.06 86 LEU A C 1
ATOM 651 O O . LEU A 1 86 ? -2.723 -4.119 20.238 1.00 90.06 86 LEU A O 1
ATOM 655 N N . LEU A 1 87 ? -3.596 -6.116 20.797 1.00 91.69 87 LEU A N 1
ATOM 656 C CA . LEU A 1 87 ? -4.659 -5.564 21.641 1.00 91.69 87 LEU A CA 1
ATOM 657 C C . LEU A 1 87 ? -4.090 -4.764 22.821 1.00 91.69 87 LEU A C 1
ATOM 659 O O . LEU A 1 87 ? -4.506 -3.630 23.048 1.00 91.69 87 LEU A O 1
ATOM 663 N N . ASN A 1 88 ? -3.095 -5.311 23.525 1.00 91.06 88 ASN A N 1
ATOM 664 C CA . ASN A 1 88 ? -2.422 -4.628 24.633 1.00 91.06 88 ASN A CA 1
ATOM 665 C C . ASN A 1 88 ? -1.801 -3.297 24.175 1.00 91.06 88 ASN A C 1
ATOM 667 O O . ASN A 1 88 ? -1.960 -2.276 24.843 1.00 91.06 88 ASN A O 1
ATOM 671 N N . CYS A 1 89 ? -1.139 -3.294 23.014 1.00 89.81 89 CYS A N 1
ATOM 672 C CA . CYS A 1 89 ? -0.589 -2.089 22.391 1.00 89.81 89 CYS A CA 1
ATOM 673 C C . CYS A 1 89 ? -1.682 -1.040 22.109 1.00 89.81 89 CYS A C 1
ATOM 675 O O . CYS A 1 89 ? -1.558 0.111 22.534 1.00 89.81 89 CYS A O 1
ATOM 677 N N . VAL A 1 90 ? -2.777 -1.434 21.451 1.00 91.56 90 VAL A N 1
ATOM 678 C CA . VAL A 1 90 ? -3.896 -0.537 21.111 1.00 91.56 90 VAL A CA 1
ATOM 679 C C . VAL A 1 90 ? -4.545 0.054 22.361 1.00 91.56 90 VAL A C 1
ATOM 681 O O . VAL A 1 90 ? -4.737 1.269 22.441 1.00 91.56 90 VAL A O 1
ATOM 684 N N . GLN A 1 91 ? -4.816 -0.771 23.371 1.00 90.81 91 GLN A N 1
ATOM 685 C CA . GLN A 1 91 ? -5.427 -0.317 24.620 1.00 90.81 91 GLN A CA 1
ATOM 686 C C . GLN A 1 91 ? -4.525 0.662 25.372 1.00 90.81 91 GLN A C 1
ATOM 688 O O . GLN A 1 91 ? -4.998 1.692 25.858 1.00 90.81 91 GLN A O 1
ATOM 693 N N . GLN A 1 92 ? -3.220 0.394 25.432 1.00 88.56 92 GLN A N 1
ATOM 694 C CA . GLN A 1 92 ? -2.280 1.318 26.058 1.00 88.56 92 GLN A CA 1
ATOM 695 C C . GLN A 1 92 ? -2.166 2.633 25.277 1.00 88.56 92 GLN A C 1
ATOM 697 O O . GLN A 1 92 ? -2.130 3.690 25.907 1.00 88.56 92 GLN A O 1
ATOM 702 N N . LEU A 1 93 ? -2.171 2.617 23.939 1.00 87.88 93 LEU A N 1
ATOM 703 C CA . LEU A 1 93 ? -2.182 3.846 23.132 1.00 87.88 93 LEU A CA 1
ATOM 704 C C . LEU A 1 93 ? -3.442 4.687 23.375 1.00 87.88 93 LEU A C 1
ATOM 706 O O . LEU A 1 93 ? -3.331 5.895 23.605 1.00 87.88 93 LEU A O 1
ATOM 710 N N . GLY A 1 94 ? -4.616 4.051 23.397 1.00 82.62 94 GLY A N 1
ATOM 711 C CA . GLY A 1 94 ? -5.890 4.722 23.670 1.00 82.62 94 GLY A CA 1
ATOM 712 C C . GLY A 1 94 ? -5.980 5.317 25.082 1.00 82.62 94 GLY A C 1
ATOM 713 O O . GLY A 1 94 ? -6.605 6.358 25.271 1.00 82.62 94 GLY A O 1
ATOM 714 N N . GLN A 1 95 ? -5.318 4.704 26.070 1.00 79.50 95 GLN A N 1
ATOM 715 C CA . GLN A 1 95 ? -5.285 5.185 27.460 1.00 79.50 95 GLN A CA 1
ATOM 716 C C . GLN A 1 95 ? -4.192 6.233 27.727 1.00 79.50 95 GLN A C 1
ATOM 718 O O . GLN A 1 95 ? -4.358 7.097 28.588 1.00 79.50 95 GLN A O 1
ATOM 723 N N . THR A 1 96 ? -3.056 6.150 27.026 1.00 65.06 96 THR A N 1
ATOM 724 C CA . THR A 1 96 ? -1.863 6.979 27.292 1.00 65.06 96 THR A CA 1
ATOM 725 C C . THR A 1 96 ? -1.890 8.314 26.542 1.00 65.06 96 THR A C 1
ATOM 727 O O . THR A 1 96 ? -1.147 9.238 26.895 1.00 65.06 96 THR A O 1
ATOM 73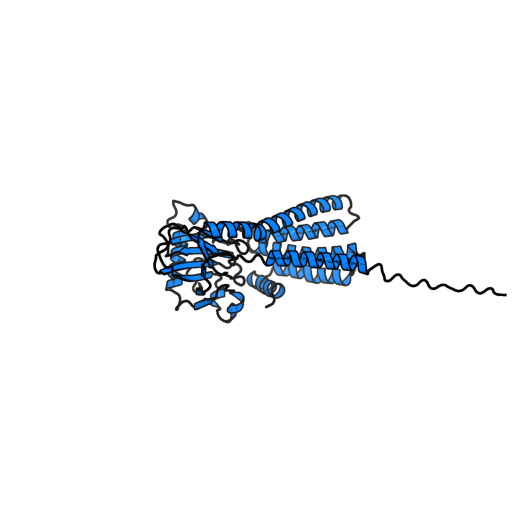0 N N . GLY A 1 97 ? -2.731 8.439 25.512 1.00 58.25 97 GLY A N 1
ATOM 731 C CA . GLY A 1 97 ? -2.903 9.678 24.767 1.00 58.25 97 GLY A CA 1
ATOM 732 C C . GLY A 1 97 ? -3.703 10.721 25.545 1.00 58.25 97 GLY A C 1
ATOM 733 O O . GLY A 1 97 ? -4.837 10.486 25.951 1.00 58.25 97 GLY A O 1
ATOM 734 N N . SER A 1 98 ? -3.145 11.925 25.687 1.00 57.84 98 SER A N 1
ATOM 735 C CA . SER A 1 98 ? -3.953 13.149 25.772 1.00 57.84 98 SER A CA 1
ATOM 736 C C . SER A 1 98 ? -5.068 13.076 24.725 1.00 57.84 98 SER A C 1
ATOM 738 O O . SER A 1 98 ? -4.745 12.699 23.601 1.00 57.84 98 SER A O 1
ATOM 740 N N . ALA A 1 99 ? -6.320 13.389 25.098 1.00 66.56 99 ALA A N 1
ATOM 741 C CA . ALA A 1 99 ? -7.532 13.288 24.268 1.00 66.56 99 ALA A CA 1
ATOM 742 C C . ALA A 1 99 ? -7.215 13.245 22.763 1.00 66.56 99 ALA A C 1
ATOM 744 O O . ALA A 1 99 ? -6.731 14.241 22.221 1.00 66.56 99 ALA A O 1
ATOM 745 N N . GLY A 1 100 ? -7.391 12.069 22.143 1.00 78.19 100 GLY A N 1
ATOM 746 C CA . GLY A 1 100 ? -6.959 11.802 20.770 1.00 78.19 100 GLY A CA 1
ATOM 747 C C . GLY A 1 100 ? -7.349 12.929 19.822 1.00 78.19 100 GLY A C 1
ATOM 748 O O . GLY A 1 100 ? -8.430 13.511 19.938 1.00 78.19 100 GLY A O 1
ATOM 749 N N . ARG A 1 101 ? -6.449 13.274 18.901 1.00 88.44 101 ARG A N 1
ATOM 750 C CA . ARG A 1 101 ? -6.664 14.422 18.019 1.00 88.44 101 ARG A CA 1
ATOM 751 C C . ARG A 1 101 ? -7.638 14.036 16.919 1.00 88.44 101 ARG A C 1
ATOM 753 O O . ARG A 1 101 ? -7.395 13.069 16.206 1.00 88.44 101 ARG A O 1
ATOM 760 N N . GLU A 1 102 ? -8.709 14.800 16.750 1.00 91.31 102 GLU A N 1
ATOM 761 C CA . GLU A 1 102 ? -9.624 14.582 15.631 1.00 91.31 102 GLU A CA 1
ATOM 762 C C . GLU A 1 102 ? -8.918 14.849 14.296 1.00 91.31 102 GLU A C 1
ATOM 764 O O . GLU A 1 102 ? -8.320 15.910 14.086 1.00 91.31 102 GLU A O 1
ATOM 769 N N . VAL A 1 103 ? -8.997 13.873 13.395 1.00 92.25 103 VAL A N 1
ATOM 770 C CA . VAL A 1 103 ? -8.472 13.934 12.032 1.00 92.25 103 VAL A CA 1
ATOM 771 C C . VAL A 1 103 ? -9.547 13.499 11.042 1.00 92.25 103 VAL A C 1
ATOM 773 O O . VAL A 1 103 ? -10.382 12.639 11.333 1.00 92.25 103 VAL A O 1
ATOM 776 N N . ASN A 1 104 ? -9.508 14.091 9.852 1.00 94.31 104 ASN A N 1
ATOM 777 C CA . ASN A 1 104 ? -10.330 13.654 8.731 1.00 94.31 104 ASN A CA 1
ATOM 778 C C . ASN A 1 104 ? -9.554 12.628 7.902 1.00 94.31 104 ASN A C 1
ATOM 780 O O . ASN A 1 104 ? -8.349 12.779 7.699 1.00 94.31 104 ASN A O 1
ATOM 784 N N . LEU A 1 105 ? -10.258 11.619 7.400 1.00 93.00 105 LEU A N 1
ATOM 785 C CA . LEU A 1 105 ? -9.744 10.629 6.465 1.00 93.00 105 LEU A CA 1
ATOM 786 C C . LEU A 1 105 ? -10.120 11.038 5.026 1.00 93.00 105 LEU A C 1
ATOM 788 O O . LEU A 1 105 ? -11.244 11.499 4.794 1.00 93.00 105 LEU A O 1
ATOM 792 N N . PRO A 1 106 ? -9.229 10.871 4.034 1.00 93.38 106 PRO A N 1
ATOM 793 C CA . PRO A 1 106 ? -7.884 10.305 4.139 1.00 93.38 106 PRO A CA 1
ATOM 794 C C . PRO A 1 106 ? -6.914 11.196 4.932 1.00 93.38 106 PRO A C 1
ATOM 796 O O . PRO A 1 106 ? -6.920 12.417 4.783 1.00 93.38 106 PRO A O 1
ATOM 799 N N . HIS A 1 107 ? -6.077 10.577 5.767 1.00 91.69 107 HIS A N 1
ATOM 800 C CA . HIS A 1 107 ? -5.106 11.270 6.614 1.00 91.69 107 HIS A CA 1
ATOM 801 C C . HIS A 1 107 ? -3.674 10.963 6.163 1.00 91.69 107 HIS A C 1
ATOM 803 O O . HIS A 1 107 ? -3.187 9.842 6.316 1.00 91.69 107 HIS A O 1
ATOM 809 N N . GLU A 1 108 ? -2.992 11.972 5.619 1.00 89.62 108 GLU A N 1
ATOM 810 C CA . GLU A 1 108 ? -1.585 11.916 5.206 1.00 89.62 108 GLU A CA 1
ATOM 811 C C . GLU A 1 108 ? -0.672 12.489 6.289 1.00 89.62 108 GLU A C 1
ATOM 813 O O . GLU A 1 108 ? -0.807 13.648 6.680 1.00 89.62 108 GLU A O 1
ATOM 818 N N . TRP A 1 109 ? 0.309 11.711 6.744 1.00 88.69 109 TRP A N 1
ATOM 819 C CA . TRP A 1 109 ? 1.157 12.131 7.866 1.00 88.69 109 TRP A CA 1
ATOM 820 C C . TRP A 1 109 ? 2.196 13.159 7.429 1.00 88.69 109 TRP A C 1
ATOM 822 O O . TRP A 1 109 ? 2.578 14.035 8.201 1.00 88.69 109 TRP A O 1
ATOM 832 N N . ARG A 1 110 ? 2.637 13.079 6.167 1.00 83.62 110 ARG A N 1
ATOM 833 C CA . ARG A 1 110 ? 3.670 13.957 5.608 1.00 83.62 110 ARG A CA 1
ATOM 834 C C . ARG A 1 110 ? 3.284 15.430 5.678 1.00 83.62 110 ARG A C 1
ATOM 836 O O . ARG A 1 110 ? 4.126 16.249 6.028 1.00 83.62 110 ARG A O 1
ATOM 843 N N . SER A 1 111 ? 2.036 15.760 5.347 1.00 82.44 111 SER A N 1
ATOM 844 C CA . SER A 1 111 ? 1.553 17.146 5.328 1.00 82.44 111 SER A CA 1
ATOM 845 C C . SER A 1 111 ? 1.420 17.745 6.729 1.00 82.44 111 SER A C 1
ATOM 847 O O . SER A 1 111 ? 1.434 18.963 6.879 1.00 82.44 111 SER A O 1
ATOM 849 N N . GLN A 1 112 ? 1.332 16.899 7.759 1.00 83.25 112 GLN A N 1
ATOM 850 C CA . GLN A 1 112 ? 1.172 17.319 9.148 1.00 83.25 112 GLN A CA 1
ATOM 851 C C . GLN A 1 112 ? 2.437 17.159 9.992 1.00 83.25 112 GLN A C 1
ATOM 853 O O . GLN A 1 112 ? 2.418 17.574 11.150 1.00 83.25 112 GLN A O 1
ATOM 858 N N . ALA A 1 113 ? 3.528 16.624 9.435 1.00 80.06 113 ALA A N 1
ATOM 859 C CA . ALA A 1 113 ? 4.747 16.293 10.173 1.00 80.06 113 ALA A CA 1
ATOM 860 C C . ALA A 1 113 ? 5.332 17.480 10.964 1.00 80.06 113 ALA A C 1
ATOM 862 O O . ALA A 1 113 ? 5.776 17.295 12.094 1.00 80.06 113 ALA A O 1
ATOM 863 N N . ASP A 1 114 ? 5.265 18.702 10.421 1.00 81.25 114 ASP A N 1
ATOM 864 C CA . ASP A 1 114 ? 5.737 19.916 11.108 1.00 81.25 114 ASP A CA 1
ATOM 865 C C . ASP A 1 114 ? 4.843 20.304 12.294 1.00 81.25 114 ASP A C 1
ATOM 867 O O . ASP A 1 114 ? 5.315 20.764 13.332 1.00 81.25 114 ASP A O 1
ATOM 871 N N . SER A 1 115 ? 3.531 20.113 12.142 1.00 80.75 115 SER A N 1
ATOM 872 C CA . SER A 1 115 ? 2.533 20.429 13.169 1.00 80.75 115 SER A CA 1
ATOM 873 C C . SER A 1 115 ? 2.340 19.312 14.194 1.00 80.75 115 SER A C 1
ATOM 875 O O . SER A 1 115 ? 1.699 19.537 15.223 1.00 80.75 115 SER A O 1
ATOM 877 N N . PHE A 1 116 ? 2.842 18.109 13.895 1.00 77.94 116 PHE A N 1
ATOM 878 C CA . PHE A 1 116 ? 2.637 16.920 14.708 1.00 77.94 116 PHE A CA 1
ATOM 879 C C . PHE A 1 116 ? 3.858 15.980 14.658 1.00 77.94 116 PHE A C 1
ATOM 881 O O . PHE A 1 116 ? 3.826 14.934 14.000 1.00 77.94 116 PHE A O 1
ATOM 888 N N . PRO A 1 117 ? 4.960 16.352 15.343 1.00 79.75 117 PRO A N 1
ATOM 889 C CA . PRO A 1 117 ? 6.220 15.607 15.309 1.00 79.75 117 PRO A CA 1
ATOM 890 C C . PRO A 1 117 ? 6.098 14.152 15.776 1.00 79.75 117 PRO A C 1
ATOM 892 O O . PRO A 1 117 ? 6.891 13.304 15.374 1.00 79.75 117 PRO A O 1
ATOM 895 N N . GLU A 1 118 ? 5.100 13.832 16.598 1.00 80.00 118 GLU A N 1
ATOM 896 C CA . GLU A 1 118 ? 4.817 12.484 17.093 1.00 80.00 118 GLU A CA 1
ATOM 897 C C . GLU A 1 118 ? 4.457 11.486 15.977 1.00 80.00 118 GLU A C 1
ATOM 899 O O . GLU A 1 118 ? 4.662 10.278 16.143 1.00 80.00 118 GLU A O 1
ATOM 904 N N . LEU A 1 119 ? 3.992 11.971 14.817 1.00 79.12 119 LEU A N 1
ATOM 905 C CA . LEU A 1 119 ? 3.793 11.160 13.606 1.00 79.12 119 LEU A CA 1
ATOM 906 C C . LEU A 1 119 ? 5.097 10.508 13.126 1.00 79.12 119 LEU A C 1
ATOM 908 O O . LEU A 1 119 ? 5.073 9.469 12.464 1.00 79.12 119 LEU A O 1
ATOM 912 N N . MET A 1 120 ? 6.246 11.079 13.503 1.00 74.94 120 MET A N 1
ATOM 913 C CA . MET A 1 120 ? 7.563 10.557 13.147 1.00 74.94 120 MET A CA 1
ATOM 914 C C . MET A 1 120 ? 7.926 9.256 13.881 1.00 74.94 120 MET A C 1
ATOM 916 O O . MET A 1 120 ? 8.945 8.646 13.564 1.00 74.94 120 MET A O 1
ATOM 920 N N . SER A 1 121 ? 7.084 8.790 14.810 1.00 80.94 121 SER A N 1
ATOM 921 C CA . SER A 1 121 ? 7.178 7.446 15.398 1.00 80.94 121 SER A CA 1
ATOM 922 C C . SER A 1 121 ? 6.905 6.316 14.395 1.00 80.94 121 SER A C 1
ATOM 924 O O . SER A 1 121 ? 7.248 5.164 14.668 1.00 80.94 121 SER A O 1
ATOM 926 N N . GLY A 1 122 ? 6.277 6.618 13.250 1.00 87.44 122 GLY A N 1
ATOM 927 C CA . GLY A 1 122 ? 5.925 5.612 12.246 1.00 87.44 122 GLY A CA 1
ATOM 928 C C . GLY A 1 122 ? 4.714 4.762 12.610 1.00 87.44 122 GLY A C 1
ATOM 929 O O . GLY A 1 122 ? 4.390 3.840 11.868 1.00 87.44 122 GLY A O 1
ATOM 930 N N . ARG A 1 123 ? 4.052 5.026 13.740 1.00 90.62 123 ARG A N 1
ATOM 931 C CA . ARG A 1 123 ? 2.996 4.164 14.276 1.00 90.62 123 ARG A CA 1
ATOM 932 C C . ARG A 1 123 ? 1.907 4.994 14.940 1.00 90.62 123 ARG A C 1
ATOM 934 O O . ARG A 1 123 ? 2.189 5.991 15.605 1.00 90.62 123 ARG A O 1
ATOM 941 N N . GLY A 1 124 ? 0.660 4.576 14.780 1.00 91.56 124 GLY A N 1
ATOM 942 C CA . GLY A 1 124 ? -0.451 5.257 15.430 1.00 91.56 124 GLY A CA 1
ATOM 943 C C . GLY A 1 124 ? -1.757 4.491 15.347 1.00 91.56 124 GLY A C 1
ATOM 944 O O . GLY A 1 124 ? -1.953 3.645 14.476 1.00 91.56 124 GLY A O 1
ATOM 945 N N . LEU A 1 125 ? -2.644 4.809 16.278 1.00 94.19 125 LEU A N 1
ATOM 946 C CA . LEU A 1 125 ? -3.977 4.245 16.391 1.00 94.19 125 LEU A CA 1
ATOM 947 C C . LEU A 1 125 ? -5.012 5.261 15.899 1.00 94.19 125 LEU A C 1
ATOM 949 O O . LEU A 1 125 ? -5.000 6.420 16.312 1.00 94.19 125 LEU A O 1
ATOM 953 N N . TYR A 1 126 ? -5.925 4.808 15.048 1.00 95.06 126 TYR A N 1
ATOM 954 C CA . TYR A 1 126 ? -7.125 5.537 14.654 1.00 95.06 126 TYR A CA 1
ATOM 955 C C . TYR A 1 126 ? -8.328 4.931 15.355 1.00 95.06 126 TYR A C 1
ATOM 957 O O . TYR A 1 126 ? -8.666 3.780 15.103 1.00 95.06 126 TYR A O 1
ATOM 965 N N . HIS A 1 127 ? -8.985 5.725 16.187 1.00 94.62 127 HIS A N 1
ATOM 966 C CA . HIS A 1 127 ? -10.202 5.354 16.886 1.00 94.62 127 HIS A CA 1
ATOM 967 C C . HIS A 1 127 ? -11.405 5.977 16.176 1.00 94.62 127 HIS A C 1
ATOM 969 O O . HIS A 1 127 ? -11.561 7.202 16.135 1.00 94.62 127 HIS A O 1
ATOM 975 N N . VAL A 1 128 ? -12.245 5.139 15.582 1.00 94.94 128 VAL A N 1
ATOM 976 C CA . VAL A 1 128 ? -13.381 5.547 14.754 1.00 94.94 128 VAL A CA 1
ATOM 977 C C . VAL A 1 128 ? -14.680 5.163 15.452 1.00 94.94 128 VAL A C 1
ATOM 979 O O . VAL A 1 128 ? -14.915 3.997 15.769 1.00 94.94 128 VAL A O 1
ATOM 982 N N . SER A 1 129 ? -15.552 6.148 15.670 1.00 92.75 129 SER A N 1
ATOM 983 C CA . SER A 1 129 ? -16.888 5.915 16.216 1.00 92.75 129 SER A CA 1
ATOM 984 C C . SER A 1 129 ? -17.853 5.446 15.132 1.00 92.75 129 SER A C 1
ATOM 986 O O . SER A 1 129 ? -17.968 6.089 14.086 1.00 92.75 129 SER A O 1
ATOM 988 N N . LEU A 1 130 ? -18.618 4.401 15.422 1.00 91.25 130 LEU A N 1
ATOM 989 C CA . LEU A 1 130 ? -19.659 3.874 14.551 1.00 91.25 130 LEU A CA 1
ATOM 990 C C . LEU A 1 130 ? -20.980 3.797 15.324 1.00 91.25 130 LEU A C 1
ATOM 992 O O . LEU A 1 130 ? -21.122 3.011 16.260 1.00 91.25 130 LEU A O 1
ATOM 996 N N . ALA A 1 131 ? -21.958 4.601 14.913 1.00 88.25 131 ALA A N 1
ATOM 997 C CA . ALA A 1 131 ? -23.333 4.499 15.388 1.00 88.25 131 ALA A CA 1
ATOM 998 C C . ALA A 1 131 ? -24.164 3.764 14.333 1.00 88.25 131 ALA A C 1
ATOM 1000 O O . ALA A 1 131 ? -24.295 4.238 13.204 1.00 88.25 131 ALA A O 1
ATOM 1001 N N . LEU A 1 132 ? -24.712 2.609 14.702 1.00 83.00 132 LEU A N 1
ATOM 1002 C CA . LEU A 1 132 ? -25.667 1.875 13.876 1.00 83.00 132 LEU A CA 1
ATOM 1003 C C . LEU A 1 132 ? -27.061 2.046 14.478 1.00 83.00 132 LEU A C 1
ATOM 1005 O O . LEU A 1 132 ? -27.209 2.331 15.659 1.00 83.00 132 LEU A O 1
ATOM 1009 N N . SER A 1 133 ? -28.099 1.941 13.654 1.00 72.75 133 SER A N 1
ATOM 1010 C CA . SER A 1 133 ? -29.485 1.977 14.121 1.00 72.75 133 SER A CA 1
ATOM 1011 C C . SER A 1 133 ? -30.186 0.693 13.701 1.00 72.75 133 SER A C 1
ATOM 1013 O O . SER A 1 133 ? -30.245 0.383 12.512 1.00 72.75 133 SER A O 1
ATOM 1015 N N . GLY A 1 134 ? -30.726 -0.029 14.683 1.00 65.44 134 GLY A N 1
ATOM 1016 C CA . GLY A 1 134 ? -31.489 -1.261 14.483 1.00 65.44 134 GLY A CA 1
ATOM 1017 C C . GLY A 1 134 ? -30.639 -2.534 14.428 1.00 65.44 134 GLY A C 1
ATOM 1018 O O . GLY A 1 134 ? -29.438 -2.497 14.165 1.00 65.44 134 GLY A O 1
ATOM 1019 N N . ASN A 1 135 ? -31.297 -3.669 14.675 1.00 60.22 135 ASN A N 1
ATOM 1020 C CA . ASN A 1 135 ? -30.693 -4.990 14.561 1.00 60.22 135 ASN A CA 1
ATOM 1021 C C . ASN A 1 135 ? -30.437 -5.298 13.080 1.00 60.22 135 ASN A C 1
ATOM 1023 O O . ASN A 1 135 ? -31.368 -5.282 12.272 1.00 60.22 135 ASN A O 1
ATOM 1027 N N . GLN A 1 136 ? -29.180 -5.540 12.726 1.00 65.06 136 GLN A N 1
ATOM 1028 C CA . GLN A 1 136 ? -28.763 -5.772 11.350 1.00 65.06 136 GLN A CA 1
ATOM 1029 C C . GLN A 1 136 ? -28.742 -7.282 11.062 1.00 65.06 136 GLN A C 1
ATOM 1031 O O . GLN A 1 136 ? -27.864 -7.978 11.570 1.00 65.06 136 GLN A O 1
ATOM 1036 N N . PRO A 1 137 ? -29.673 -7.828 10.258 1.00 63.12 137 PRO A N 1
ATOM 1037 C CA . PRO A 1 137 ? -29.733 -9.268 9.992 1.00 63.12 137 PRO A CA 1
ATOM 1038 C C . PRO A 1 137 ? -28.676 -9.753 8.983 1.00 63.12 137 PRO A C 1
ATOM 1040 O O . PRO A 1 137 ? -28.628 -10.944 8.686 1.00 63.12 137 PRO A O 1
ATOM 1043 N N . VAL A 1 138 ? -27.866 -8.846 8.428 1.00 76.25 138 VAL A N 1
ATOM 1044 C CA . VAL A 1 138 ? -26.909 -9.115 7.345 1.00 76.25 138 VAL A CA 1
ATOM 1045 C C . VAL A 1 138 ? -25.478 -9.082 7.882 1.00 76.25 138 VAL A C 1
ATOM 1047 O O . VAL A 1 138 ? -25.168 -8.311 8.791 1.00 76.25 138 VAL A O 1
ATOM 1050 N N . LEU A 1 139 ? -24.600 -9.917 7.322 1.00 86.75 139 LEU A N 1
ATOM 1051 C CA . LEU A 1 139 ? -23.171 -9.902 7.627 1.00 86.75 139 LEU A CA 1
ATOM 1052 C C . LEU A 1 139 ? -22.537 -8.640 7.041 1.00 86.75 139 LEU A C 1
ATOM 1054 O O . LEU A 1 139 ? -22.620 -8.388 5.842 1.00 86.75 139 LEU A O 1
ATOM 1058 N N . TYR A 1 140 ? -21.891 -7.847 7.887 1.00 90.00 140 TYR A N 1
ATOM 1059 C CA . TYR A 1 140 ? -21.166 -6.657 7.454 1.00 90.00 140 TYR A CA 1
ATOM 1060 C C . TYR A 1 140 ? -19.702 -6.982 7.168 1.00 90.00 140 TYR A C 1
ATOM 1062 O O . TYR A 1 140 ? -19.107 -7.874 7.773 1.00 90.00 140 TYR A O 1
ATOM 1070 N N . GLY A 1 141 ? -19.107 -6.213 6.268 1.00 92.31 141 GLY A N 1
ATOM 1071 C CA . GLY A 1 141 ? -17.670 -6.135 6.076 1.00 92.31 141 GLY A CA 1
ATOM 1072 C C . GLY A 1 141 ? -17.153 -4.734 6.373 1.00 92.31 141 GLY A C 1
ATOM 1073 O O . GLY A 1 141 ? -17.881 -3.744 6.266 1.00 92.31 141 GLY A O 1
ATOM 1074 N N . LEU A 1 142 ? -15.874 -4.661 6.721 1.00 93.88 142 LEU A N 1
ATOM 1075 C CA . LEU A 1 142 ? -15.113 -3.425 6.793 1.00 93.88 142 LEU A CA 1
ATOM 1076 C C . LEU A 1 142 ? -14.046 -3.431 5.703 1.00 93.88 142 LEU A C 1
ATOM 1078 O O . LEU A 1 142 ? -13.218 -4.339 5.639 1.00 93.88 142 LEU A O 1
ATOM 1082 N N . TYR A 1 143 ? -14.052 -2.399 4.873 1.00 92.69 143 TYR A N 1
ATOM 1083 C CA . TYR A 1 143 ? -13.131 -2.243 3.761 1.00 92.69 143 TYR A CA 1
ATOM 1084 C C . TYR A 1 143 ? -12.207 -1.040 3.974 1.00 92.69 143 TYR A C 1
ATOM 1086 O O . TYR A 1 143 ? -12.659 0.084 4.218 1.00 92.69 143 TYR A O 1
ATOM 1094 N N . LEU A 1 144 ? -10.903 -1.292 3.862 1.00 92.62 144 LEU A N 1
ATOM 1095 C CA . LEU A 1 144 ? -9.821 -0.314 3.909 1.00 92.62 144 LEU A CA 1
ATOM 1096 C C . LEU A 1 144 ? -9.189 -0.248 2.505 1.00 92.62 144 LEU A C 1
ATOM 1098 O O . LEU A 1 144 ? -8.489 -1.186 2.117 1.00 92.62 144 LEU A O 1
ATOM 1102 N N . PRO A 1 145 ? -9.409 0.832 1.732 1.00 88.19 145 PRO A N 1
ATOM 1103 C CA . PRO A 1 145 ? -8.908 0.933 0.362 1.00 88.19 145 PRO A CA 1
ATOM 1104 C C . PRO A 1 145 ? -7.384 0.984 0.270 1.00 88.19 145 PRO A C 1
ATOM 1106 O O . PRO A 1 145 ? -6.804 0.402 -0.644 1.00 88.19 145 PRO A O 1
ATOM 1109 N N . ALA A 1 146 ? -6.750 1.718 1.184 1.00 88.44 146 ALA A N 1
ATOM 1110 C CA . ALA A 1 146 ? -5.309 1.901 1.216 1.00 88.44 146 ALA A CA 1
ATOM 1111 C C . ALA A 1 146 ? -4.833 2.290 2.622 1.00 88.44 146 ALA A C 1
ATOM 1113 O O . ALA A 1 146 ? -5.478 3.062 3.337 1.00 88.44 146 ALA A O 1
ATOM 1114 N N . VAL A 1 147 ? -3.664 1.773 2.984 1.00 91.69 147 VAL A N 1
ATOM 1115 C CA . VAL A 1 147 ? -2.904 2.118 4.191 1.00 91.69 147 VAL A CA 1
ATOM 1116 C C . VAL A 1 147 ? -1.434 2.286 3.813 1.00 91.69 147 VAL A C 1
ATOM 1118 O O . VAL A 1 147 ? -1.026 1.781 2.778 1.00 91.69 147 VAL A O 1
ATOM 1121 N N . SER A 1 148 ? -0.617 2.961 4.616 1.00 87.44 148 SER A N 1
ATOM 1122 C CA . SER A 1 148 ? 0.811 3.165 4.326 1.00 87.44 148 SER A CA 1
ATOM 1123 C C . SER A 1 148 ? 1.621 1.887 4.104 1.00 87.44 148 SER A C 1
ATOM 1125 O O . SER A 1 148 ? 2.182 1.702 3.028 1.00 87.44 148 SER A O 1
ATOM 1127 N N . SER A 1 149 ? 1.713 1.021 5.119 1.00 90.25 149 SER A N 1
ATOM 1128 C CA . SER A 1 149 ? 2.479 -0.230 5.044 1.00 90.25 149 SER A CA 1
ATOM 1129 C C . SER A 1 149 ? 1.634 -1.376 5.567 1.00 90.25 149 SER A C 1
ATOM 1131 O O . SER A 1 149 ? 1.190 -2.198 4.776 1.00 90.25 149 SER A O 1
ATOM 1133 N N . ASN A 1 150 ? 1.319 -1.400 6.860 1.00 93.88 150 ASN A N 1
ATOM 1134 C CA . ASN A 1 150 ? 0.503 -2.468 7.426 1.00 93.88 150 ASN A CA 1
ATOM 1135 C C . ASN A 1 150 ? -0.506 -1.925 8.441 1.00 93.88 150 ASN A C 1
ATOM 1137 O O . ASN A 1 150 ? -0.297 -0.854 9.019 1.00 93.88 150 ASN A O 1
ATOM 1141 N N . ALA A 1 151 ? -1.595 -2.664 8.644 1.00 95.00 151 ALA A N 1
ATOM 1142 C CA . ALA A 1 151 ? -2.612 -2.337 9.631 1.00 95.00 151 ALA A CA 1
ATOM 1143 C C . ALA A 1 151 ? -3.149 -3.573 10.346 1.00 95.00 151 ALA A C 1
ATOM 1145 O O . ALA A 1 151 ? -3.217 -4.656 9.763 1.00 95.00 151 ALA A O 1
ATOM 1146 N N . ALA A 1 152 ? -3.581 -3.377 11.588 1.00 95.56 152 ALA A N 1
ATOM 1147 C CA . ALA A 1 152 ? -4.438 -4.299 12.322 1.00 95.56 152 ALA A CA 1
ATOM 1148 C C . ALA A 1 152 ? -5.741 -3.582 12.675 1.00 95.56 152 ALA A C 1
ATOM 1150 O O . ALA A 1 152 ? -5.724 -2.409 13.056 1.00 95.56 152 ALA A O 1
ATOM 1151 N N . VAL A 1 153 ? -6.860 -4.284 12.529 1.00 96.50 153 VAL A N 1
ATOM 1152 C CA . VAL A 1 153 ? -8.199 -3.732 12.733 1.00 96.50 153 VAL A CA 1
ATOM 1153 C C . VAL A 1 153 ? -8.889 -4.467 13.866 1.00 96.50 153 VAL A C 1
ATOM 1155 O O . VAL A 1 153 ? -8.995 -5.695 13.856 1.00 96.50 153 VAL A O 1
ATOM 1158 N N . PHE A 1 154 ? -9.431 -3.695 14.796 1.00 95.69 154 PHE A N 1
ATOM 1159 C CA . PHE A 1 154 ? -10.226 -4.171 15.911 1.00 95.69 154 PHE A CA 1
ATOM 1160 C C . PHE A 1 154 ? -11.624 -3.568 15.848 1.00 95.69 154 PHE A C 1
ATOM 1162 O O . PHE A 1 154 ? -11.809 -2.425 15.427 1.00 95.69 154 PHE A O 1
ATOM 1169 N N . LEU A 1 155 ? -12.604 -4.341 16.295 1.00 94.75 155 LEU A N 1
ATOM 1170 C CA . LEU A 1 155 ? -13.970 -3.896 16.516 1.00 94.75 155 LEU A CA 1
ATOM 1171 C C . LEU A 1 155 ? -14.348 -4.248 17.948 1.00 94.75 155 LEU A C 1
ATOM 1173 O O . LEU A 1 155 ? -14.377 -5.426 18.302 1.00 94.75 155 LEU A O 1
ATOM 1177 N N . ASN A 1 156 ? -14.655 -3.238 18.761 1.00 92.75 156 ASN A N 1
ATOM 1178 C CA . ASN A 1 156 ? -15.032 -3.419 20.165 1.00 92.75 156 ASN A CA 1
ATOM 1179 C C . ASN A 1 156 ? -14.026 -4.300 20.943 1.00 92.75 156 ASN A C 1
ATOM 1181 O O . ASN A 1 156 ? -14.434 -5.278 21.570 1.00 92.75 156 ASN A O 1
ATOM 1185 N N . ASP A 1 157 ? -12.728 -3.983 20.848 1.00 91.62 157 ASP A N 1
ATOM 1186 C CA . ASP A 1 157 ? -11.602 -4.733 21.443 1.00 91.62 157 ASP A CA 1
ATOM 1187 C C . ASP A 1 157 ? -11.361 -6.149 20.877 1.00 91.62 157 ASP A C 1
ATOM 1189 O O . ASP A 1 157 ? -10.464 -6.860 21.331 1.00 91.62 157 ASP A O 1
ATOM 1193 N N . VAL A 1 158 ? -12.114 -6.579 19.862 1.00 92.06 158 VAL A N 1
ATOM 1194 C CA . VAL A 1 158 ? -11.909 -7.871 19.195 1.00 92.06 158 VAL A CA 1
ATOM 1195 C C . VAL A 1 158 ? -11.157 -7.659 17.888 1.00 92.06 158 VAL A C 1
ATOM 1197 O O . VAL A 1 158 ? -11.594 -6.896 17.029 1.00 92.06 158 VAL A O 1
ATOM 1200 N N . LEU A 1 159 ? -10.032 -8.355 17.717 1.00 93.44 159 LEU A N 1
ATOM 1201 C CA . LEU A 1 159 ? -9.259 -8.327 16.476 1.00 93.44 159 LEU A CA 1
ATOM 1202 C C . LEU A 1 159 ? -10.076 -8.946 15.331 1.00 93.44 159 LEU A C 1
ATOM 1204 O O . LEU A 1 159 ? -10.409 -10.129 15.377 1.00 93.44 159 LEU A O 1
ATOM 1208 N N . LEU A 1 160 ? -10.353 -8.157 14.291 1.00 93.06 160 LEU A N 1
ATOM 1209 C CA . LEU A 1 160 ? -10.968 -8.638 13.050 1.00 93.06 160 LEU A CA 1
ATOM 1210 C C . LEU A 1 160 ? -9.929 -9.259 12.112 1.00 93.06 160 LEU A C 1
ATOM 1212 O O . LEU A 1 160 ? -10.214 -10.236 11.424 1.00 93.06 160 LEU A O 1
ATOM 1216 N N . GLY A 1 161 ? -8.724 -8.686 12.074 1.00 92.12 161 GLY A N 1
ATOM 1217 C CA . GLY A 1 161 ? -7.628 -9.166 11.240 1.00 92.12 161 GLY A CA 1
ATOM 1218 C C . GLY A 1 161 ? -6.519 -8.133 11.066 1.00 92.12 161 GLY A C 1
ATOM 1219 O O . GLY A 1 161 ? -6.588 -7.019 11.589 1.00 92.12 161 GLY A O 1
ATOM 1220 N N . TRP A 1 162 ? -5.480 -8.514 10.326 1.00 93.12 162 TRP A N 1
ATOM 1221 C CA . TRP A 1 162 ? -4.339 -7.654 10.021 1.00 93.12 162 TRP A CA 1
ATOM 1222 C C . TRP A 1 162 ? -3.732 -7.986 8.649 1.00 93.12 162 TRP A C 1
ATOM 1224 O O . TRP A 1 162 ? -4.022 -9.034 8.072 1.00 93.12 162 TRP A O 1
ATOM 1234 N N . GLY A 1 163 ? -2.916 -7.081 8.106 1.00 88.81 163 GLY A N 1
ATOM 1235 C CA . GLY A 1 163 ? -2.452 -7.132 6.712 1.00 88.81 163 GLY A CA 1
ATOM 1236 C C . GLY A 1 163 ? -1.184 -7.952 6.428 1.00 88.81 163 GLY A C 1
ATOM 1237 O O . GLY A 1 163 ? -0.727 -7.955 5.288 1.00 88.81 163 GLY A O 1
ATOM 1238 N N . GLY A 1 164 ? -0.591 -8.639 7.408 1.00 89.38 164 GLY A N 1
ATOM 1239 C CA . GLY A 1 164 ? 0.662 -9.397 7.235 1.00 89.38 164 GLY A CA 1
ATOM 1240 C C . GLY A 1 164 ? 1.688 -9.122 8.334 1.00 89.38 164 GLY A C 1
ATOM 1241 O O . GLY A 1 164 ? 1.316 -8.710 9.429 1.00 89.38 164 GLY A O 1
ATOM 1242 N N . SER A 1 165 ? 2.975 -9.326 8.061 1.00 87.75 165 SER A N 1
ATOM 1243 C CA . SER A 1 165 ? 4.022 -9.212 9.085 1.00 87.75 165 SER A CA 1
ATOM 1244 C C . SER A 1 165 ? 4.124 -7.816 9.720 1.00 87.75 165 SER A C 1
ATOM 1246 O O . SER A 1 165 ? 4.130 -6.788 9.030 1.00 87.75 165 SER A O 1
ATOM 1248 N N . PHE A 1 166 ? 4.218 -7.785 11.051 1.00 88.81 166 PHE A N 1
ATOM 1249 C CA . PHE A 1 166 ? 4.668 -6.624 11.834 1.00 88.81 166 PHE A CA 1
ATOM 1250 C C . PHE A 1 166 ? 6.118 -6.797 12.314 1.00 88.81 166 PHE A C 1
ATOM 1252 O O . PHE A 1 166 ? 6.634 -5.942 13.040 1.00 88.81 166 PHE A O 1
ATOM 1259 N N . GLU A 1 167 ? 6.771 -7.897 11.935 1.00 88.25 167 GLU A N 1
ATOM 1260 C CA . GLU A 1 167 ? 8.199 -8.103 12.128 1.00 88.25 167 GLU A CA 1
ATOM 1261 C C . GLU A 1 167 ? 8.951 -7.323 11.046 1.00 88.25 167 GLU A C 1
ATOM 1263 O O . GLU A 1 167 ? 8.474 -7.204 9.923 1.00 88.25 167 GLU A O 1
ATOM 1268 N N . GLN A 1 168 ? 10.109 -6.736 11.354 1.00 84.25 168 GLN A N 1
ATOM 1269 C CA . GLN A 1 168 ? 10.889 -6.062 10.311 1.00 84.25 168 GLN A CA 1
ATOM 1270 C C . GLN A 1 168 ? 11.525 -7.098 9.368 1.00 84.25 168 GLN A C 1
ATOM 1272 O O . GLN A 1 168 ? 12.270 -7.954 9.848 1.00 84.25 168 GLN A O 1
ATOM 1277 N N . PRO A 1 169 ? 11.343 -6.997 8.035 1.00 86.81 169 PRO A N 1
ATOM 1278 C CA . PRO A 1 169 ? 10.637 -5.953 7.277 1.00 86.81 169 PRO A CA 1
ATOM 1279 C C . PRO A 1 169 ? 9.101 -6.012 7.371 1.00 86.81 169 PRO A C 1
ATOM 1281 O O . PRO A 1 169 ? 8.500 -7.005 6.976 1.00 86.81 169 PRO A O 1
ATOM 1284 N N . VAL A 1 170 ? 8.462 -4.904 7.778 1.00 89.12 170 VAL A N 1
ATOM 1285 C CA . VAL A 1 170 ? 6.992 -4.825 7.868 1.00 89.12 170 VAL A CA 1
ATOM 1286 C C . VAL A 1 170 ? 6.361 -5.036 6.488 1.00 89.12 170 VAL A C 1
ATOM 1288 O O . VAL A 1 170 ? 6.835 -4.481 5.489 1.00 89.12 170 VAL A O 1
ATOM 1291 N N . ALA A 1 171 ? 5.260 -5.791 6.443 1.00 90.44 171 ALA A N 1
ATOM 1292 C CA . ALA A 1 171 ? 4.509 -6.047 5.216 1.00 90.44 171 ALA A CA 1
ATOM 1293 C C . ALA A 1 171 ? 4.072 -4.744 4.514 1.00 90.44 171 ALA A C 1
ATOM 1295 O O . ALA A 1 171 ? 3.640 -3.782 5.157 1.00 90.44 171 ALA A O 1
ATOM 1296 N N . ARG A 1 172 ? 4.169 -4.711 3.177 1.00 89.12 172 ARG A N 1
ATOM 1297 C CA . ARG A 1 172 ? 3.824 -3.548 2.337 1.00 89.12 172 ARG A CA 1
ATOM 1298 C C . ARG A 1 172 ? 2.480 -3.724 1.628 1.00 89.12 172 ARG A C 1
ATOM 1300 O O . ARG A 1 172 ? 2.407 -4.254 0.526 1.00 89.12 172 ARG A O 1
ATOM 1307 N N . ASN A 1 173 ? 1.422 -3.188 2.226 1.00 89.06 173 ASN A N 1
ATOM 1308 C CA . ASN A 1 173 ? 0.053 -3.202 1.700 1.00 89.06 173 ASN A CA 1
ATOM 1309 C C . ASN A 1 173 ? -0.395 -1.859 1.089 1.00 89.06 173 ASN A C 1
ATOM 1311 O O . ASN A 1 173 ? -1.587 -1.643 0.901 1.00 89.06 173 ASN A O 1
ATOM 1315 N N . ALA A 1 174 ? 0.533 -0.968 0.718 1.00 84.12 174 ALA A N 1
ATOM 1316 C CA . ALA A 1 174 ? 0.222 0.348 0.131 1.00 84.12 174 ALA A CA 1
ATOM 1317 C C . ALA A 1 174 ? -0.712 0.291 -1.088 1.00 84.12 174 ALA A C 1
ATOM 1319 O O . ALA A 1 174 ? -1.566 1.154 -1.312 1.00 84.12 174 ALA A O 1
ATOM 1320 N N . THR A 1 175 ? -0.538 -0.743 -1.902 1.00 79.69 175 THR A N 1
ATOM 1321 C CA . THR A 1 175 ? -1.332 -0.979 -3.105 1.00 79.69 175 THR A CA 1
ATOM 1322 C C . THR A 1 175 ? -2.503 -1.920 -2.847 1.00 79.69 175 THR A C 1
ATOM 1324 O O . THR A 1 175 ? -3.393 -1.963 -3.694 1.00 79.69 175 THR A O 1
ATOM 1327 N N . ARG A 1 176 ? -2.520 -2.634 -1.707 1.00 85.25 176 ARG A N 1
ATOM 1328 C CA . ARG A 1 176 ? -3.430 -3.743 -1.412 1.00 85.25 176 ARG A CA 1
ATOM 1329 C C . ARG A 1 176 ? -4.598 -3.329 -0.522 1.00 85.25 176 ARG A C 1
ATOM 1331 O O . ARG A 1 176 ? -4.381 -3.083 0.663 1.00 85.25 176 ARG A O 1
ATOM 1338 N N . PRO A 1 177 ? -5.839 -3.306 -1.046 1.00 88.69 177 PRO A N 1
ATOM 1339 C CA . PRO A 1 177 ? -6.994 -3.070 -0.207 1.00 88.69 177 PRO A CA 1
ATOM 1340 C C . PRO A 1 177 ? -7.201 -4.255 0.738 1.00 88.69 177 PRO A C 1
ATOM 1342 O O . PRO A 1 177 ? -6.937 -5.413 0.392 1.00 88.69 177 PRO A O 1
ATOM 1345 N N . MET A 1 178 ? -7.703 -3.961 1.930 1.00 90.56 178 MET A N 1
ATOM 1346 C CA . MET A 1 178 ? -8.018 -4.959 2.946 1.00 90.56 178 MET A CA 1
ATOM 1347 C C . MET A 1 178 ? -9.524 -4.995 3.172 1.00 90.56 178 MET A C 1
ATOM 1349 O O . MET A 1 178 ? -10.157 -3.958 3.357 1.00 90.56 178 MET A O 1
ATOM 1353 N N . LEU A 1 179 ? -10.089 -6.198 3.155 1.00 92.50 179 LEU A N 1
ATOM 1354 C CA . LEU A 1 179 ? -11.491 -6.459 3.448 1.00 92.50 179 LEU A CA 1
ATOM 1355 C C . LEU A 1 179 ? -11.557 -7.422 4.631 1.00 92.50 179 LEU A C 1
ATOM 1357 O O . LEU A 1 179 ? -10.954 -8.493 4.589 1.00 92.50 179 LEU A O 1
ATOM 1361 N N . PHE A 1 180 ? -12.289 -7.039 5.671 1.00 93.38 180 PHE A N 1
ATOM 1362 C CA . PHE A 1 180 ? -12.487 -7.842 6.872 1.00 93.38 180 PHE A CA 1
ATOM 1363 C C . PHE A 1 180 ? -13.970 -8.161 7.032 1.00 93.38 180 PHE A C 1
ATOM 1365 O O . PHE A 1 180 ? -14.798 -7.252 7.072 1.00 93.38 180 PHE A O 1
ATOM 1372 N N . SER A 1 181 ? -14.315 -9.442 7.147 1.00 92.38 181 SER A N 1
ATOM 1373 C CA . SER A 1 181 ? -15.669 -9.869 7.506 1.00 92.38 181 SER A CA 1
ATOM 1374 C C . SER A 1 181 ? -15.917 -9.627 8.992 1.00 92.38 181 SER A C 1
ATOM 1376 O O . SER A 1 181 ? -15.087 -10.006 9.820 1.00 92.38 181 SER A O 1
ATOM 1378 N N . ILE A 1 182 ? -17.064 -9.055 9.343 1.00 91.94 182 ILE A N 1
ATOM 1379 C CA . ILE A 1 182 ? -17.457 -8.837 10.734 1.00 91.94 182 ILE A CA 1
ATOM 1380 C C . ILE A 1 182 ? -18.360 -9.997 11.179 1.00 91.94 182 ILE A C 1
ATOM 1382 O O . ILE A 1 182 ? -19.442 -10.173 10.612 1.00 91.94 182 ILE A O 1
ATOM 1386 N N . PRO A 1 183 ? -17.959 -10.791 12.190 1.00 86.12 183 PRO A N 1
ATOM 1387 C CA . PRO A 1 183 ? -18.792 -11.869 12.709 1.00 86.12 183 PRO A CA 1
ATOM 1388 C C . PRO A 1 183 ? -20.142 -11.366 13.235 1.00 86.12 183 PRO A C 1
ATOM 1390 O O . PRO A 1 183 ? -20.233 -10.303 13.858 1.00 86.12 183 PRO A O 1
ATOM 1393 N N . ALA A 1 184 ? -21.191 -12.167 13.034 1.00 81.38 184 ALA A N 1
ATOM 1394 C CA . ALA A 1 184 ? -22.516 -11.872 13.566 1.00 81.38 184 ALA A CA 1
ATOM 1395 C C . ALA A 1 184 ? -22.473 -11.724 15.100 1.00 81.38 184 ALA A C 1
ATOM 1397 O O . ALA A 1 184 ? -21.868 -12.537 15.798 1.00 81.38 184 ALA A O 1
ATOM 1398 N N . GLY A 1 185 ? -23.120 -10.679 15.620 1.00 82.44 185 GLY A N 1
ATOM 1399 C CA . GLY A 1 185 ? -23.184 -10.385 17.056 1.00 82.44 185 GLY A CA 1
ATOM 1400 C C . GLY A 1 185 ? -22.016 -9.569 17.618 1.00 82.44 185 GLY A C 1
ATOM 1401 O O . GLY A 1 185 ? -22.077 -9.175 18.781 1.00 82.44 185 GLY A O 1
ATOM 1402 N N . LEU A 1 186 ? -20.978 -9.270 16.825 1.00 86.88 186 LEU A N 1
ATOM 1403 C CA . LEU A 1 186 ? -19.897 -8.381 17.267 1.00 86.88 186 LEU A CA 1
ATOM 1404 C C . LEU A 1 186 ? -20.279 -6.892 17.164 1.00 86.88 186 LEU A C 1
ATOM 1406 O O . LEU A 1 186 ? -19.787 -6.069 17.940 1.00 86.88 186 LEU A O 1
ATOM 1410 N N . LEU A 1 187 ? -21.180 -6.561 16.233 1.00 88.44 187 LEU A N 1
ATOM 1411 C CA . LEU A 1 187 ? -21.803 -5.242 16.132 1.00 88.44 187 LEU A CA 1
ATOM 1412 C C . LEU A 1 187 ? -22.909 -5.096 17.176 1.00 88.44 187 LEU A C 1
ATOM 1414 O O . LEU A 1 187 ? -23.838 -5.899 17.243 1.00 88.44 187 LEU A O 1
ATOM 1418 N N . ARG A 1 188 ? -22.805 -4.035 17.968 1.00 88.38 188 ARG A N 1
ATOM 1419 C CA . ARG A 1 188 ? -23.795 -3.611 18.957 1.00 88.38 188 ARG A CA 1
ATOM 1420 C C . ARG A 1 188 ? -24.804 -2.666 18.307 1.00 88.38 188 ARG A C 1
ATOM 1422 O O . ARG A 1 188 ? -24.462 -1.941 17.374 1.00 88.38 188 ARG A O 1
ATOM 1429 N N . GLU A 1 189 ? -26.034 -2.658 18.813 1.00 81.62 189 GLU A N 1
ATOM 1430 C CA . GLU A 1 189 ? -27.126 -1.828 18.279 1.00 81.62 189 GLU A CA 1
ATOM 1431 C C . GLU A 1 189 ? -26.953 -0.325 18.553 1.00 81.62 189 GLU A C 1
ATOM 1433 O O . GLU A 1 189 ? -27.672 0.483 17.974 1.00 81.62 189 GLU A O 1
ATOM 1438 N N . ASP A 1 190 ? -26.031 0.057 19.440 1.00 81.62 190 ASP A N 1
ATOM 1439 C CA . ASP A 1 190 ? -25.825 1.426 19.900 1.00 81.62 190 ASP A CA 1
ATOM 1440 C C . ASP A 1 190 ? -24.533 2.049 19.341 1.00 81.62 190 ASP A C 1
ATOM 1442 O O . ASP A 1 190 ? -24.544 2.725 18.309 1.00 81.62 190 ASP A O 1
ATOM 1446 N N . ARG A 1 191 ? -23.405 1.856 20.029 1.00 87.88 191 ARG A N 1
ATOM 1447 C CA . ARG A 1 191 ? -22.112 2.439 19.681 1.00 87.88 191 ARG A CA 1
ATOM 1448 C C . ARG A 1 191 ? -21.070 1.348 19.578 1.00 87.88 191 ARG A C 1
ATOM 1450 O O . ARG A 1 191 ? -20.858 0.562 20.499 1.00 87.88 191 ARG A O 1
ATOM 1457 N N . ASN A 1 192 ? -20.389 1.372 18.447 1.00 92.00 192 ASN A N 1
ATOM 1458 C CA . ASN A 1 192 ? -19.275 0.511 18.131 1.00 92.00 192 ASN A CA 1
ATOM 1459 C C . ASN A 1 192 ? -18.026 1.361 17.945 1.00 92.00 192 ASN A C 1
ATOM 1461 O O . ASN A 1 192 ? -18.099 2.503 17.481 1.00 92.00 192 ASN A O 1
ATOM 1465 N N . TRP A 1 193 ? -16.888 0.775 18.284 1.00 93.31 193 TRP A N 1
ATOM 1466 C CA . TRP A 1 193 ? -15.586 1.402 18.119 1.00 93.31 193 TRP A CA 1
ATOM 1467 C C . TRP A 1 193 ? -14.743 0.553 17.189 1.00 93.31 193 TRP A C 1
ATOM 1469 O O . TRP A 1 193 ? -14.598 -0.651 17.407 1.00 93.31 193 TRP A O 1
ATOM 1479 N N . ILE A 1 194 ? -14.239 1.187 16.134 1.00 95.94 194 ILE A N 1
ATOM 1480 C CA . ILE A 1 194 ? -13.303 0.578 15.199 1.00 95.94 194 ILE A CA 1
ATOM 1481 C C . ILE A 1 194 ? -11.939 1.192 15.467 1.00 95.94 194 ILE A C 1
ATOM 1483 O O . ILE A 1 194 ? -11.747 2.394 15.287 1.00 95.94 194 ILE A O 1
ATOM 1487 N N . ASP A 1 195 ? -11.003 0.351 15.875 1.00 96.19 195 ASP A N 1
ATOM 1488 C CA . ASP A 1 195 ? -9.632 0.735 16.168 1.00 96.19 195 ASP A CA 1
ATOM 1489 C C . ASP A 1 195 ? -8.726 0.210 15.056 1.00 96.19 195 ASP A C 1
ATOM 1491 O O . ASP A 1 195 ? -8.640 -0.996 14.820 1.00 96.19 195 ASP A O 1
ATOM 1495 N N . VAL A 1 196 ? -8.060 1.117 14.343 1.00 96.62 196 VAL A N 1
ATOM 1496 C CA . VAL A 1 196 ? -7.106 0.773 13.283 1.00 96.62 196 VAL A CA 1
ATOM 1497 C C . VAL A 1 196 ? -5.709 1.158 13.731 1.00 96.62 196 VAL A C 1
ATOM 1499 O O . VAL A 1 196 ? -5.345 2.335 13.753 1.00 96.62 196 VAL A O 1
ATOM 1502 N N . TYR A 1 197 ? -4.912 0.154 14.075 1.00 95.12 197 TYR A N 1
ATOM 1503 C CA . TYR A 1 197 ? -3.494 0.327 14.345 1.00 95.12 197 TYR A CA 1
ATOM 1504 C C . TYR A 1 197 ? -2.726 0.320 13.027 1.00 95.12 197 TYR A C 1
ATOM 1506 O O . TYR A 1 197 ? -2.768 -0.669 12.298 1.00 95.12 197 TYR A O 1
ATOM 1514 N N . VAL A 1 198 ? -2.037 1.417 12.717 1.00 94.69 198 VAL A N 1
ATOM 1515 C CA . VAL A 1 198 ? -1.303 1.618 11.463 1.00 94.69 198 VAL A CA 1
ATOM 1516 C C . VAL A 1 198 ? 0.190 1.698 11.737 1.00 94.69 198 VAL A C 1
ATOM 1518 O O . VAL A 1 198 ? 0.638 2.460 12.598 1.00 94.69 198 VAL A O 1
ATOM 1521 N N . VAL A 1 199 ? 0.958 0.964 10.936 1.00 93.25 199 VAL A N 1
ATOM 1522 C CA . VAL A 1 199 ? 2.417 1.054 10.875 1.00 93.25 199 VAL A CA 1
ATOM 1523 C C . VAL A 1 199 ? 2.823 1.590 9.502 1.00 93.25 199 VAL A C 1
ATOM 1525 O O . VAL A 1 199 ? 2.368 1.117 8.455 1.00 93.25 199 VAL A O 1
ATOM 1528 N N . ALA A 1 200 ? 3.677 2.607 9.512 1.00 90.25 200 ALA A N 1
ATOM 1529 C CA . ALA A 1 200 ? 4.214 3.291 8.352 1.00 90.25 200 ALA A CA 1
ATOM 1530 C C . ALA A 1 200 ? 5.727 3.093 8.292 1.00 90.25 200 ALA A C 1
ATOM 1532 O O . ALA A 1 200 ? 6.496 3.660 9.070 1.00 90.25 200 ALA A O 1
ATOM 1533 N N . GLU A 1 201 ? 6.156 2.305 7.318 1.00 86.19 201 GLU A N 1
ATOM 1534 C CA . GLU A 1 201 ? 7.556 2.050 7.039 1.00 86.19 201 GLU A CA 1
ATOM 1535 C C . GLU A 1 201 ? 7.791 2.144 5.519 1.00 86.19 201 GLU A C 1
ATOM 1537 O O . GLU A 1 201 ? 7.411 1.230 4.781 1.00 86.19 201 GLU A O 1
ATOM 1542 N N . PRO A 1 202 ? 8.384 3.247 5.014 1.00 80.75 202 PRO A N 1
ATOM 1543 C CA . PRO A 1 202 ? 9.008 4.364 5.741 1.00 80.75 202 PRO A CA 1
ATOM 1544 C C . PRO A 1 202 ? 7.998 5.350 6.365 1.00 80.75 202 PRO A C 1
ATOM 1546 O O . PRO A 1 202 ? 6.951 5.638 5.790 1.00 80.75 202 PRO A O 1
ATOM 1549 N N . VAL A 1 203 ? 8.375 5.958 7.495 1.00 82.81 203 VAL A N 1
ATOM 1550 C CA . VAL A 1 203 ? 7.511 6.848 8.298 1.00 82.81 203 VAL A CA 1
ATOM 1551 C C . VAL A 1 203 ? 6.851 7.995 7.516 1.00 82.81 203 VAL A C 1
ATOM 1553 O O . VAL A 1 203 ? 5.643 8.184 7.656 1.00 82.81 203 VAL A O 1
ATOM 1556 N N . PRO A 1 204 ? 7.556 8.744 6.642 1.00 77.44 204 PRO A N 1
ATOM 1557 C CA . PRO A 1 204 ? 6.935 9.868 5.941 1.00 77.44 204 PRO A CA 1
ATOM 1558 C C . PRO A 1 204 ? 5.899 9.453 4.886 1.00 77.44 204 PRO A C 1
ATOM 1560 O O . PRO A 1 204 ? 5.264 10.319 4.294 1.00 77.44 204 PRO A O 1
ATOM 1563 N N . ARG A 1 205 ? 5.749 8.152 4.603 1.00 80.44 205 ARG A N 1
ATOM 1564 C CA . ARG A 1 205 ? 4.676 7.618 3.751 1.00 80.44 205 ARG A CA 1
ATOM 1565 C C . ARG A 1 205 ? 3.451 7.183 4.565 1.00 80.44 205 ARG A C 1
ATOM 1567 O O . ARG A 1 205 ? 2.588 6.500 4.026 1.00 80.44 205 ARG A O 1
ATOM 1574 N N . GLY A 1 206 ? 3.381 7.560 5.843 1.00 88.88 206 GLY A N 1
ATOM 1575 C CA . GLY A 1 206 ? 2.233 7.320 6.708 1.00 88.88 206 GLY A CA 1
ATOM 1576 C C . GLY A 1 206 ? 0.935 7.872 6.125 1.00 88.88 206 GLY A C 1
ATOM 1577 O O . GLY A 1 206 ? 0.858 9.040 5.736 1.00 88.88 206 GLY A O 1
ATOM 1578 N N . PHE A 1 207 ? -0.063 6.997 6.029 1.00 91.31 207 PHE A N 1
ATOM 1579 C CA . PHE A 1 207 ? -1.308 7.241 5.321 1.00 91.31 207 PHE A CA 1
ATOM 1580 C C . PHE A 1 207 ? -2.388 6.261 5.779 1.00 91.31 207 PHE A C 1
ATOM 1582 O O . PHE A 1 207 ? -2.113 5.070 5.946 1.00 91.31 207 PHE A O 1
ATOM 1589 N N . LEU A 1 208 ? -3.615 6.754 5.924 1.00 94.19 208 LEU A N 1
ATOM 1590 C CA . LEU A 1 208 ? -4.812 5.927 6.048 1.00 94.19 208 LEU A CA 1
ATOM 1591 C C . LEU A 1 208 ? -5.943 6.558 5.231 1.00 94.19 208 LEU A C 1
ATOM 1593 O O . LEU A 1 208 ? -6.265 7.731 5.431 1.00 94.19 208 LEU A O 1
ATOM 1597 N N . ASP A 1 209 ? -6.533 5.787 4.319 1.00 92.56 209 ASP A N 1
ATOM 1598 C CA . ASP A 1 209 ? -7.716 6.213 3.566 1.00 92.56 209 ASP A CA 1
ATOM 1599 C C . ASP A 1 209 ? -9.002 6.090 4.409 1.00 92.56 209 ASP A C 1
ATOM 1601 O O . ASP A 1 209 ? -8.996 5.555 5.518 1.00 92.56 209 ASP A O 1
ATOM 1605 N N . LYS A 1 210 ? -10.127 6.582 3.890 1.00 93.12 210 LYS A N 1
ATOM 1606 C CA . LYS A 1 210 ? -11.456 6.401 4.493 1.00 93.12 210 LYS A CA 1
ATOM 1607 C C . LYS A 1 210 ? -11.788 4.922 4.650 1.00 93.12 210 LYS A C 1
ATOM 1609 O O . LYS A 1 210 ? -11.435 4.108 3.797 1.00 93.12 210 LYS A O 1
ATOM 1614 N N . LEU A 1 211 ? -12.538 4.591 5.695 1.00 93.94 211 LEU A N 1
ATOM 1615 C CA . LEU A 1 211 ? -13.052 3.239 5.886 1.00 93.94 211 LEU A CA 1
ATOM 1616 C C . LEU A 1 211 ? -14.471 3.159 5.325 1.00 93.94 211 LEU A C 1
ATOM 1618 O O . LEU A 1 211 ? -15.237 4.123 5.393 1.00 93.94 211 LEU A O 1
ATOM 1622 N N . TYR A 1 212 ? -14.828 1.992 4.803 1.00 92.62 212 TYR A N 1
ATOM 1623 C CA . TYR A 1 212 ? -16.152 1.734 4.251 1.00 92.62 212 TYR A CA 1
ATOM 1624 C C . TYR A 1 212 ? -16.767 0.534 4.957 1.00 92.62 212 TYR A C 1
ATOM 1626 O O . TYR A 1 212 ? -16.155 -0.531 5.030 1.00 92.62 212 TYR A O 1
ATOM 1634 N N . LEU A 1 213 ? -17.978 0.711 5.472 1.00 91.62 213 LEU A N 1
ATOM 1635 C CA . LEU A 1 213 ? -18.745 -0.329 6.142 1.00 91.62 213 LEU A CA 1
ATOM 1636 C C . LEU A 1 213 ? -20.015 -0.603 5.331 1.00 91.62 213 LEU A C 1
ATOM 1638 O O . LEU A 1 213 ? -20.827 0.296 5.123 1.00 91.62 213 LEU A O 1
ATOM 1642 N N . ALA A 1 214 ? -20.199 -1.835 4.878 1.00 91.00 214 ALA A N 1
ATOM 1643 C CA . ALA A 1 214 ? -21.386 -2.252 4.129 1.00 91.00 214 ALA A CA 1
ATOM 1644 C C . ALA A 1 214 ? -21.624 -3.758 4.314 1.00 91.00 214 ALA A C 1
ATOM 1646 O O . ALA A 1 214 ? -20.743 -4.441 4.843 1.00 91.00 214 ALA A O 1
ATOM 1647 N N . PRO A 1 215 ? -22.778 -4.294 3.881 1.00 89.56 215 PRO A N 1
ATOM 1648 C CA . PRO A 1 215 ? -22.963 -5.733 3.735 1.00 89.56 215 PRO A CA 1
ATOM 1649 C C . PRO A 1 215 ? -21.805 -6.372 2.962 1.00 89.56 215 PRO A C 1
ATOM 1651 O O . PRO A 1 215 ? -21.336 -5.813 1.962 1.00 89.56 215 PRO A O 1
ATOM 1654 N N . ILE A 1 216 ? -21.324 -7.518 3.442 1.00 89.25 216 ILE A N 1
ATOM 1655 C CA . ILE A 1 216 ? -20.109 -8.151 2.919 1.00 89.25 216 ILE A CA 1
ATOM 1656 C C . ILE A 1 216 ? -20.251 -8.500 1.436 1.00 89.25 216 ILE A C 1
ATOM 1658 O O . ILE A 1 216 ? -19.302 -8.324 0.683 1.00 89.25 216 ILE A O 1
ATOM 1662 N N . GLU A 1 217 ? -21.449 -8.865 0.981 1.00 87.44 217 GLU A N 1
ATOM 1663 C CA . GLU A 1 217 ? -21.721 -9.240 -0.408 1.00 87.44 217 GLU A CA 1
ATOM 1664 C C . GLU A 1 217 ? -21.520 -8.058 -1.373 1.00 87.44 217 GLU A C 1
ATOM 1666 O O . GLU A 1 217 ? -21.038 -8.226 -2.494 1.00 87.44 217 GLU A O 1
ATOM 1671 N N . VAL A 1 218 ? -21.855 -6.841 -0.929 1.00 86.19 218 VAL A N 1
ATOM 1672 C CA . VAL A 1 218 ? -21.654 -5.610 -1.710 1.00 86.19 218 VAL A CA 1
ATOM 1673 C C . VAL A 1 218 ? -20.173 -5.238 -1.741 1.00 86.19 218 VAL A C 1
ATOM 1675 O O . VAL A 1 218 ? -19.646 -4.837 -2.783 1.00 86.19 218 VAL A O 1
ATOM 1678 N N . LEU A 1 219 ? -19.490 -5.385 -0.602 1.00 85.81 219 LEU A N 1
ATOM 1679 C CA . LEU A 1 219 ? -18.066 -5.083 -0.497 1.00 85.81 219 LEU A CA 1
ATOM 1680 C C . LEU A 1 219 ? -17.199 -6.084 -1.256 1.00 85.81 219 LEU A C 1
ATOM 1682 O O . LEU A 1 219 ? -16.231 -5.657 -1.872 1.00 85.81 219 LEU A O 1
ATOM 1686 N N . GLU A 1 220 ? -17.533 -7.373 -1.253 1.00 85.88 220 GLU A N 1
ATOM 1687 C CA . GLU A 1 220 ? -16.802 -8.404 -1.996 1.00 85.88 220 GLU A CA 1
ATOM 1688 C C . GLU A 1 220 ? -16.853 -8.148 -3.501 1.00 85.88 220 GLU A C 1
ATOM 1690 O O . GLU A 1 220 ? -15.812 -8.168 -4.158 1.00 85.88 220 GLU A O 1
ATOM 1695 N N . ALA A 1 221 ? -18.028 -7.823 -4.049 1.00 82.50 221 ALA A N 1
ATOM 1696 C CA . ALA A 1 221 ? -18.157 -7.473 -5.463 1.00 82.50 221 ALA A CA 1
ATOM 1697 C C . ALA A 1 221 ? -17.271 -6.266 -5.825 1.00 82.50 221 ALA A C 1
ATOM 1699 O O . ALA A 1 221 ? -16.463 -6.331 -6.753 1.00 82.50 221 ALA A O 1
ATOM 1700 N N . ALA A 1 222 ? -17.349 -5.193 -5.031 1.00 79.25 222 ALA A N 1
ATOM 1701 C CA . ALA A 1 222 ? -16.534 -4.000 -5.244 1.00 79.25 222 ALA A CA 1
ATOM 1702 C C . ALA A 1 222 ? -15.028 -4.255 -5.008 1.00 79.25 222 ALA A C 1
ATOM 1704 O O . ALA A 1 222 ? -14.185 -3.655 -5.678 1.00 79.25 222 ALA A O 1
ATOM 1705 N N . TYR A 1 223 ? -14.678 -5.148 -4.076 1.00 81.94 223 TYR A N 1
ATOM 1706 C CA . TYR A 1 223 ? -13.308 -5.585 -3.797 1.00 81.94 223 TYR A CA 1
ATOM 1707 C C . TYR A 1 223 ? -12.716 -6.335 -4.991 1.00 81.94 223 TYR A C 1
ATOM 1709 O O . TYR A 1 223 ? -11.593 -6.038 -5.398 1.00 81.94 223 TYR A O 1
ATOM 1717 N N . HIS A 1 224 ? -13.470 -7.267 -5.577 1.00 81.56 224 HIS A N 1
ATOM 1718 C CA . HIS A 1 224 ? -13.040 -8.019 -6.753 1.00 81.56 224 HIS A CA 1
ATOM 1719 C C . HIS A 1 224 ? -12.817 -7.106 -7.959 1.00 81.56 224 HIS A C 1
ATOM 1721 O O . HIS A 1 224 ? -11.746 -7.160 -8.570 1.00 81.56 224 HIS A O 1
ATOM 1727 N N . ASP A 1 225 ? -13.772 -6.222 -8.252 1.00 74.94 225 ASP A N 1
ATOM 1728 C CA . ASP A 1 225 ? -13.657 -5.280 -9.368 1.00 74.94 225 ASP A CA 1
ATOM 1729 C C . ASP A 1 225 ? -12.450 -4.352 -9.191 1.00 74.94 225 ASP A C 1
ATOM 1731 O O . ASP A 1 225 ? -11.630 -4.200 -10.099 1.00 74.94 225 ASP A O 1
ATOM 1735 N N . HIS A 1 226 ? -12.276 -3.773 -8.001 1.00 74.56 226 HIS A N 1
ATOM 1736 C CA . HIS A 1 226 ? -11.149 -2.884 -7.723 1.00 74.56 226 HIS A CA 1
ATOM 1737 C C . HIS A 1 226 ? -9.801 -3.628 -7.719 1.00 74.56 226 HIS A C 1
ATOM 1739 O O . HIS A 1 226 ? -8.802 -3.112 -8.233 1.00 74.56 226 HIS A O 1
ATOM 1745 N N . GLY A 1 227 ? -9.769 -4.858 -7.198 1.00 71.44 227 GLY A N 1
ATOM 1746 C CA . GLY A 1 227 ? -8.578 -5.705 -7.157 1.00 71.44 227 GLY A CA 1
ATOM 1747 C C . GLY A 1 227 ? -8.034 -6.040 -8.548 1.00 71.44 227 GLY A C 1
ATOM 1748 O O . GLY A 1 227 ? -6.817 -6.008 -8.749 1.00 71.44 227 GLY A O 1
ATOM 1749 N N . ILE A 1 228 ? -8.908 -6.268 -9.534 1.00 70.81 228 ILE A N 1
ATOM 1750 C CA . ILE A 1 228 ? -8.496 -6.540 -10.922 1.00 70.81 228 ILE A CA 1
ATOM 1751 C C . ILE A 1 228 ? -7.674 -5.373 -11.487 1.00 70.81 228 ILE A C 1
ATOM 1753 O O . ILE A 1 228 ? -6.586 -5.577 -12.032 1.00 70.81 228 ILE A O 1
ATOM 1757 N N . PHE A 1 229 ? -8.157 -4.141 -11.332 1.00 71.25 229 PHE A N 1
ATOM 1758 C CA . PHE A 1 229 ? -7.490 -2.970 -11.904 1.00 71.25 229 PHE A CA 1
ATOM 1759 C C . PHE A 1 229 ? -6.232 -2.560 -11.144 1.00 71.25 229 PHE A C 1
ATOM 1761 O O . PHE A 1 229 ? -5.266 -2.112 -11.762 1.00 71.25 229 PHE A O 1
ATOM 1768 N N . ARG A 1 230 ? -6.226 -2.716 -9.817 1.00 71.25 230 ARG A N 1
ATOM 1769 C CA . ARG A 1 230 ? -5.118 -2.252 -8.976 1.00 71.25 230 ARG A CA 1
ATOM 1770 C C . ARG A 1 230 ? -3.988 -3.273 -8.842 1.00 71.25 230 ARG A C 1
ATOM 1772 O O . ARG A 1 230 ? -2.839 -2.868 -8.689 1.00 71.25 230 ARG A O 1
ATOM 1779 N N . HIS A 1 231 ? -4.282 -4.569 -8.959 1.00 70.50 231 HIS A N 1
ATOM 1780 C CA . HIS A 1 231 ? -3.282 -5.632 -8.820 1.00 70.50 231 HIS A CA 1
ATOM 1781 C C . HIS A 1 231 ? -3.053 -6.442 -10.088 1.00 70.50 231 HIS A C 1
ATOM 1783 O O . HIS A 1 231 ? -1.911 -6.554 -10.540 1.00 70.50 231 HIS A O 1
ATOM 1789 N N . GLU A 1 232 ? -4.108 -7.010 -10.671 1.00 74.81 232 GLU A N 1
ATOM 1790 C CA . GLU A 1 232 ? -3.947 -8.008 -11.736 1.00 74.81 232 GLU A CA 1
ATOM 1791 C C . GLU A 1 232 ? -3.473 -7.387 -13.054 1.00 74.81 232 GLU A C 1
ATOM 1793 O O . GLU A 1 232 ? -2.605 -7.942 -13.738 1.00 74.81 232 GLU A O 1
ATOM 1798 N N . VAL A 1 233 ? -3.979 -6.199 -13.394 1.00 78.44 233 VAL A N 1
ATOM 1799 C CA . VAL A 1 233 ? -3.579 -5.485 -14.614 1.00 78.44 233 VAL A CA 1
ATOM 1800 C C . VAL A 1 233 ? -2.101 -5.058 -14.570 1.00 78.44 233 VAL A C 1
ATOM 1802 O O . VAL A 1 233 ? -1.358 -5.474 -15.467 1.00 78.44 233 VAL A O 1
ATOM 1805 N N . PRO A 1 234 ? -1.608 -4.313 -13.553 1.00 78.94 234 PRO A N 1
ATOM 1806 C CA . PRO A 1 234 ? -0.191 -3.948 -13.478 1.00 78.94 234 PRO A CA 1
ATOM 1807 C C . PRO A 1 234 ? 0.737 -5.164 -13.459 1.00 78.94 234 PRO A C 1
ATOM 1809 O O . PRO A 1 234 ? 1.773 -5.159 -14.128 1.00 78.94 234 PRO A O 1
ATOM 1812 N N . ARG A 1 235 ? 0.344 -6.235 -12.758 1.00 80.31 235 ARG A N 1
ATOM 1813 C CA . ARG A 1 235 ? 1.111 -7.483 -12.690 1.00 80.31 235 ARG A CA 1
ATOM 1814 C C . ARG A 1 235 ? 1.226 -8.161 -14.055 1.00 80.31 235 ARG A C 1
ATOM 1816 O O . ARG A 1 235 ? 2.322 -8.549 -14.457 1.00 80.31 235 ARG A O 1
ATOM 1823 N N . THR A 1 236 ? 0.121 -8.269 -14.789 1.00 83.00 236 THR A N 1
ATOM 1824 C CA . THR A 1 236 ? 0.100 -8.882 -16.128 1.00 83.00 236 THR A CA 1
ATOM 1825 C C . THR A 1 236 ? 0.914 -8.065 -17.129 1.00 83.00 236 THR A C 1
ATOM 1827 O O . THR A 1 236 ? 1.665 -8.630 -17.930 1.00 83.00 236 THR A O 1
ATOM 1830 N N . ILE A 1 237 ? 0.827 -6.733 -17.056 1.00 84.56 237 ILE A N 1
ATOM 1831 C CA . ILE A 1 237 ? 1.636 -5.824 -17.875 1.00 84.56 237 ILE A CA 1
ATOM 1832 C C . ILE A 1 237 ? 3.124 -6.014 -17.559 1.00 84.56 237 ILE A C 1
ATOM 1834 O O . ILE A 1 237 ? 3.912 -6.236 -18.477 1.00 84.56 237 ILE A O 1
ATOM 1838 N N . ALA A 1 238 ? 3.510 -6.003 -16.281 1.00 85.94 238 ALA A N 1
ATOM 1839 C CA . ALA A 1 238 ? 4.900 -6.188 -15.863 1.00 85.94 238 ALA A CA 1
ATOM 1840 C C . ALA A 1 238 ? 5.477 -7.538 -16.325 1.00 85.94 238 ALA A C 1
ATOM 1842 O O . ALA A 1 238 ? 6.587 -7.582 -16.858 1.00 85.94 238 ALA A O 1
ATOM 1843 N N . LEU A 1 239 ? 4.708 -8.627 -16.199 1.00 87.56 239 LEU A N 1
ATOM 1844 C CA . LEU A 1 239 ? 5.102 -9.954 -16.686 1.00 87.56 239 LEU A CA 1
ATOM 1845 C C . LEU A 1 239 ? 5.253 -9.990 -18.210 1.00 87.56 239 LEU A C 1
ATOM 1847 O O . LEU A 1 239 ? 6.230 -10.535 -18.722 1.00 87.56 239 LEU A O 1
ATOM 1851 N N . SER A 1 240 ? 4.323 -9.375 -18.939 1.00 87.38 240 SER A N 1
ATOM 1852 C CA . SER A 1 240 ? 4.393 -9.295 -20.401 1.00 87.38 240 SER A CA 1
ATOM 1853 C C . SER A 1 240 ? 5.629 -8.511 -20.852 1.00 87.38 240 SER A C 1
ATOM 1855 O O . SER A 1 240 ? 6.356 -8.960 -21.740 1.00 87.38 240 SER A O 1
ATOM 1857 N N . LEU A 1 241 ? 5.920 -7.379 -20.196 1.00 88.00 241 LEU A N 1
ATOM 1858 C CA . LEU A 1 241 ? 7.133 -6.596 -20.443 1.00 88.00 241 LEU A CA 1
ATOM 1859 C C . LEU A 1 241 ? 8.400 -7.404 -20.156 1.00 88.00 241 LEU A C 1
ATOM 1861 O O . LEU A 1 241 ? 9.341 -7.333 -20.943 1.00 88.00 241 LEU A O 1
ATOM 1865 N N . LEU A 1 242 ? 8.426 -8.191 -19.078 1.00 89.88 242 LEU A N 1
ATOM 1866 C CA . LEU A 1 242 ? 9.564 -9.048 -18.747 1.00 89.88 242 LEU A CA 1
ATOM 1867 C C . LEU A 1 242 ? 9.820 -10.097 -19.838 1.00 89.88 242 LEU A C 1
ATOM 1869 O O . LEU A 1 242 ? 10.957 -10.272 -20.273 1.00 89.88 242 LEU A O 1
ATOM 1873 N N . VAL A 1 243 ? 8.774 -10.769 -20.324 1.00 91.06 243 VAL A N 1
ATOM 1874 C CA . VAL A 1 243 ? 8.901 -11.775 -21.393 1.00 91.06 243 VAL A CA 1
ATOM 1875 C C . VAL A 1 243 ? 9.408 -11.139 -22.691 1.00 91.06 243 VAL A C 1
ATOM 1877 O O . VAL A 1 243 ? 10.330 -11.666 -23.317 1.00 91.06 243 VAL A O 1
ATOM 1880 N N . ILE A 1 244 ? 8.859 -9.981 -23.071 1.00 90.12 244 ILE A N 1
ATOM 1881 C CA . ILE A 1 244 ? 9.302 -9.225 -24.253 1.00 90.12 244 ILE A CA 1
ATOM 1882 C C . ILE A 1 244 ? 10.762 -8.779 -24.096 1.00 90.12 244 ILE A C 1
ATOM 1884 O O . ILE A 1 244 ? 11.557 -8.935 -25.024 1.00 90.12 244 ILE A O 1
ATOM 1888 N N . SER A 1 245 ? 11.126 -8.269 -22.918 1.00 90.94 245 SER A N 1
ATOM 1889 C CA . SER A 1 245 ? 12.487 -7.850 -22.576 1.00 90.94 245 SER A CA 1
ATOM 1890 C C . SER A 1 245 ? 13.489 -8.991 -22.753 1.00 90.94 245 SER A C 1
ATOM 1892 O O . SER A 1 245 ? 14.498 -8.829 -23.442 1.00 90.94 245 SER A O 1
ATOM 1894 N N . LEU A 1 246 ? 13.183 -10.172 -22.209 1.00 92.50 246 LEU A N 1
ATOM 1895 C CA . LEU A 1 246 ? 14.033 -11.356 -22.333 1.00 92.50 246 LEU A CA 1
ATOM 1896 C C . LEU A 1 246 ? 14.165 -11.807 -23.790 1.00 92.50 246 LEU A C 1
ATOM 1898 O O . LEU A 1 246 ? 15.274 -12.079 -24.250 1.00 92.50 246 LEU A O 1
ATOM 1902 N N . PHE A 1 247 ? 13.059 -11.839 -24.536 1.00 91.94 247 PHE A N 1
ATOM 1903 C CA . PHE A 1 247 ? 13.068 -12.212 -25.951 1.00 91.94 247 PHE A CA 1
ATOM 1904 C C . PHE A 1 247 ? 13.946 -11.271 -26.792 1.00 91.94 247 PHE A C 1
ATOM 1906 O O . PHE A 1 247 ? 14.806 -11.728 -27.551 1.00 91.94 247 PHE A O 1
ATOM 1913 N N . ILE A 1 248 ? 13.790 -9.956 -26.618 1.00 90.25 248 ILE A N 1
ATOM 1914 C CA . ILE A 1 248 ? 14.605 -8.953 -27.318 1.00 90.25 248 ILE A CA 1
ATOM 1915 C C . ILE A 1 248 ? 16.062 -9.007 -26.844 1.00 90.25 248 ILE A C 1
ATOM 1917 O O . ILE A 1 248 ? 16.975 -8.868 -27.657 1.00 90.25 248 ILE A O 1
ATOM 1921 N N . GLY A 1 249 ? 16.306 -9.277 -25.560 1.00 91.44 249 GLY A N 1
ATOM 1922 C CA . GLY A 1 249 ? 17.649 -9.467 -25.013 1.00 91.44 249 GLY A CA 1
ATOM 1923 C C . GLY A 1 249 ? 18.385 -10.645 -25.657 1.00 91.44 249 GLY A C 1
ATOM 1924 O O . GLY A 1 249 ? 19.558 -10.519 -26.021 1.00 91.44 249 GLY A O 1
ATOM 1925 N N . VAL A 1 250 ? 17.689 -11.764 -25.883 1.00 92.50 250 VAL A N 1
ATOM 1926 C CA . VAL A 1 250 ? 18.223 -12.905 -26.644 1.00 92.50 250 VAL A CA 1
ATOM 1927 C C . VAL A 1 250 ? 18.503 -12.499 -28.092 1.00 92.50 250 VAL A C 1
ATOM 1929 O O . VAL A 1 250 ? 19.582 -12.787 -28.608 1.00 92.50 250 VAL A O 1
ATOM 1932 N N . LEU A 1 251 ? 17.587 -11.779 -28.744 1.00 90.50 251 LEU A N 1
ATOM 1933 C CA . LEU A 1 251 ? 17.786 -11.303 -30.117 1.00 90.50 251 LEU A CA 1
ATOM 1934 C C . LEU A 1 251 ? 19.010 -10.382 -30.236 1.00 90.50 251 LEU A C 1
ATOM 1936 O O . LEU A 1 251 ? 19.816 -10.544 -31.155 1.00 90.50 251 LEU A O 1
ATOM 1940 N N . TRP A 1 252 ? 19.206 -9.480 -29.274 1.00 92.38 252 TRP A N 1
ATOM 1941 C CA . TRP A 1 252 ? 20.400 -8.641 -29.188 1.00 92.38 252 TRP A CA 1
ATOM 1942 C C . TRP A 1 252 ? 21.677 -9.464 -28.988 1.00 92.38 252 TRP A C 1
ATOM 1944 O O . TRP A 1 252 ? 22.706 -9.151 -29.590 1.00 92.38 252 TRP A O 1
ATOM 1954 N N . PHE A 1 253 ? 21.628 -10.548 -28.205 1.00 90.88 253 PHE A N 1
ATOM 1955 C CA . PHE A 1 253 ? 22.777 -11.441 -28.032 1.00 90.88 253 PHE A CA 1
ATOM 1956 C C . PHE A 1 253 ? 23.260 -12.021 -29.370 1.00 90.88 253 PHE A C 1
ATOM 1958 O O . PHE A 1 253 ? 24.469 -12.094 -29.597 1.00 90.88 253 PHE A O 1
ATOM 1965 N N . TYR A 1 254 ? 22.332 -12.356 -30.272 1.00 89.69 254 TYR A N 1
ATOM 1966 C CA . TYR A 1 254 ? 22.641 -12.806 -31.634 1.00 89.69 254 TYR A CA 1
ATOM 1967 C C . TYR A 1 254 ? 22.995 -11.657 -32.591 1.00 89.69 254 TYR A C 1
ATOM 1969 O O . TYR A 1 254 ? 23.801 -11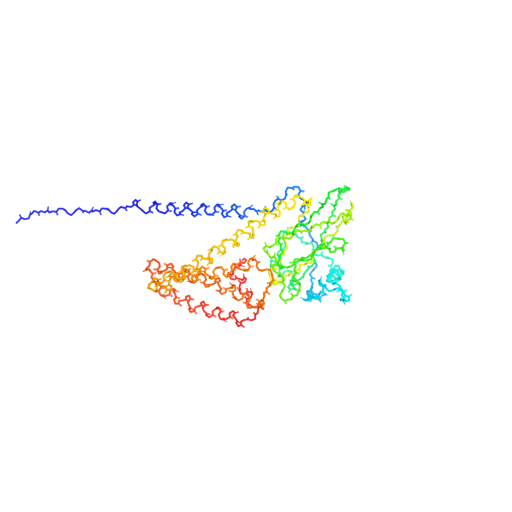.842 -33.503 1.00 89.69 254 TYR A O 1
ATOM 1977 N N . ARG A 1 255 ? 22.432 -10.459 -32.390 1.00 88.19 255 ARG A N 1
ATOM 1978 C CA . ARG A 1 255 ? 22.635 -9.272 -33.239 1.00 88.19 255 ARG A CA 1
ATOM 1979 C C . ARG A 1 255 ? 23.288 -8.120 -32.481 1.00 88.19 255 ARG A C 1
ATOM 1981 O O . ARG A 1 255 ? 22.774 -7.008 -32.439 1.00 88.19 255 ARG A O 1
ATOM 1988 N N . ARG A 1 256 ? 24.488 -8.359 -31.945 1.00 83.88 256 ARG A N 1
ATOM 1989 C CA . ARG A 1 256 ? 25.236 -7.382 -31.125 1.00 83.88 256 ARG A CA 1
ATOM 1990 C C . ARG A 1 256 ? 25.509 -6.029 -31.796 1.00 83.88 256 ARG A C 1
ATOM 1992 O O . ARG A 1 256 ? 25.853 -5.083 -31.097 1.00 83.88 256 ARG A O 1
ATOM 1999 N N . LYS A 1 257 ? 25.384 -5.939 -33.126 1.00 83.69 257 LYS A N 1
ATOM 2000 C CA . LYS A 1 257 ? 25.556 -4.697 -33.895 1.00 83.69 257 LYS A CA 1
ATOM 2001 C C . LYS A 1 257 ? 24.395 -3.712 -33.719 1.00 83.69 257 LYS A C 1
ATOM 2003 O O . LYS A 1 257 ? 24.617 -2.518 -33.861 1.00 83.69 257 LYS A O 1
ATOM 2008 N N . GLU A 1 258 ? 23.200 -4.203 -33.402 1.00 85.81 258 GLU A N 1
ATOM 2009 C CA . GLU A 1 258 ? 21.988 -3.394 -33.226 1.00 85.81 258 GLU A CA 1
ATOM 2010 C C . GLU A 1 258 ? 21.844 -3.055 -31.735 1.00 85.81 258 GLU A C 1
ATOM 2012 O O . GLU A 1 258 ? 21.217 -3.775 -30.952 1.00 85.81 258 GLU A O 1
ATOM 2017 N N . THR A 1 259 ? 22.546 -2.001 -31.306 1.00 87.06 259 THR A N 1
ATOM 2018 C CA . THR A 1 259 ? 22.624 -1.598 -29.889 1.00 87.06 259 THR A CA 1
ATOM 2019 C C . THR A 1 259 ? 21.283 -1.145 -29.311 1.00 87.06 259 THR A C 1
ATOM 2021 O O . THR A 1 259 ? 21.081 -1.221 -28.098 1.00 87.06 259 THR A O 1
ATOM 2024 N N . GLU A 1 260 ? 20.350 -0.739 -30.170 1.00 88.94 260 GLU A N 1
ATOM 2025 C CA . GLU A 1 260 ? 19.012 -0.266 -29.819 1.00 88.94 260 GLU A CA 1
ATOM 2026 C C . GLU A 1 260 ? 18.213 -1.372 -29.120 1.00 88.94 260 GLU A C 1
ATOM 2028 O O . GLU A 1 260 ? 17.579 -1.132 -28.092 1.00 88.94 260 GLU A O 1
ATOM 2033 N N . TYR A 1 261 ? 18.305 -2.610 -29.618 1.00 88.25 261 TYR A N 1
ATOM 2034 C CA . TYR A 1 261 ? 17.624 -3.754 -29.012 1.00 88.25 261 TYR A CA 1
ATOM 2035 C C . TYR A 1 261 ? 18.155 -4.077 -27.616 1.00 88.25 261 TYR A C 1
ATOM 2037 O O . TYR A 1 261 ? 17.371 -4.371 -26.715 1.00 88.25 261 TYR A O 1
ATOM 2045 N N . GLY A 1 262 ? 19.469 -3.968 -27.408 1.00 90.62 262 GLY A N 1
ATOM 2046 C CA . GLY A 1 262 ? 20.077 -4.168 -26.093 1.00 90.62 262 GLY A CA 1
ATOM 2047 C C . GLY A 1 262 ? 19.622 -3.121 -25.077 1.00 90.62 262 GLY A C 1
ATOM 2048 O O . GLY A 1 262 ? 19.259 -3.469 -23.954 1.00 90.62 262 GLY A O 1
ATOM 2049 N N . LEU A 1 263 ? 19.585 -1.846 -25.482 1.00 90.38 263 LEU A N 1
ATOM 2050 C CA . LEU A 1 263 ? 19.127 -0.747 -24.626 1.00 90.38 263 LEU A CA 1
ATOM 2051 C C . LEU A 1 263 ? 17.643 -0.883 -24.268 1.00 90.38 263 LEU A C 1
ATOM 2053 O O . LEU A 1 263 ? 17.289 -0.741 -23.099 1.00 90.38 263 LEU A O 1
ATOM 2057 N N . PHE A 1 264 ? 16.791 -1.228 -25.239 1.00 91.25 264 PHE A N 1
ATOM 2058 C CA . PHE A 1 264 ? 15.368 -1.462 -24.988 1.00 91.25 264 PHE A CA 1
ATOM 2059 C C . PHE A 1 264 ? 15.132 -2.653 -24.051 1.00 91.25 264 PHE A C 1
ATOM 2061 O O . PHE A 1 264 ? 14.339 -2.554 -23.110 1.00 91.25 264 PHE A O 1
ATOM 2068 N N . ALA A 1 265 ? 15.834 -3.770 -24.270 1.00 92.81 265 ALA A N 1
ATOM 2069 C CA . ALA A 1 265 ? 15.741 -4.945 -23.408 1.00 92.81 265 ALA A CA 1
ATOM 2070 C C . ALA A 1 265 ? 16.154 -4.613 -21.966 1.00 92.81 265 ALA A C 1
ATOM 2072 O O . ALA A 1 265 ? 15.422 -4.920 -21.030 1.00 92.81 265 ALA A O 1
ATOM 2073 N N . LEU A 1 266 ? 17.276 -3.916 -21.771 1.00 93.69 266 LEU A N 1
ATOM 2074 C CA . LEU A 1 266 ? 17.729 -3.532 -20.432 1.00 93.69 266 LEU A CA 1
ATOM 2075 C C . LEU A 1 266 ? 16.782 -2.525 -19.762 1.00 93.69 266 LEU A C 1
ATOM 2077 O O . LEU A 1 266 ? 16.478 -2.681 -18.582 1.00 93.69 266 LEU A O 1
ATOM 2081 N N . ALA A 1 267 ? 16.273 -1.532 -20.498 1.00 92.75 267 ALA A N 1
ATOM 2082 C CA . ALA A 1 267 ? 15.318 -0.566 -19.956 1.00 92.75 267 ALA A CA 1
ATOM 2083 C C . ALA A 1 267 ? 14.030 -1.266 -19.490 1.00 92.75 267 ALA A C 1
ATOM 2085 O O . ALA A 1 267 ? 13.589 -1.085 -18.357 1.00 92.75 267 ALA A O 1
ATOM 2086 N N . SER A 1 268 ? 13.454 -2.118 -20.339 1.00 91.56 268 SER A N 1
ATOM 2087 C CA . SER A 1 268 ? 12.247 -2.883 -19.999 1.00 91.56 268 SER A CA 1
ATOM 2088 C C . SER A 1 268 ? 12.468 -3.856 -18.836 1.00 91.56 268 SER A C 1
ATOM 2090 O O . SER A 1 268 ? 11.576 -4.005 -18.002 1.00 91.56 268 SER A O 1
ATOM 2092 N N . LEU A 1 269 ? 13.663 -4.447 -18.714 1.00 92.75 269 LEU A N 1
ATOM 2093 C CA . LEU A 1 269 ? 14.033 -5.272 -17.562 1.00 92.75 269 LEU A CA 1
ATOM 2094 C C . LEU A 1 269 ? 14.073 -4.444 -16.272 1.00 92.75 269 LEU A C 1
ATOM 2096 O O . LEU A 1 269 ? 13.517 -4.856 -15.257 1.00 92.75 269 LEU A O 1
ATOM 2100 N N . CYS A 1 270 ? 14.692 -3.263 -16.318 1.00 93.00 270 CYS A N 1
ATOM 2101 C CA . CYS A 1 270 ? 14.719 -2.320 -15.204 1.00 93.00 270 CYS A CA 1
ATOM 2102 C C . CYS A 1 270 ? 13.302 -1.937 -14.748 1.00 93.00 270 CYS A C 1
ATOM 2104 O O . CYS A 1 270 ? 13.012 -1.975 -13.554 1.00 93.00 270 CYS A O 1
ATOM 2106 N N . TRP A 1 271 ? 12.390 -1.647 -15.679 1.00 92.19 271 TRP A N 1
ATOM 2107 C CA . TRP A 1 271 ? 10.990 -1.382 -15.335 1.00 92.19 271 TRP A CA 1
ATOM 2108 C C . TRP A 1 271 ? 10.292 -2.600 -14.715 1.00 92.19 271 TRP A C 1
ATOM 2110 O O . TRP A 1 271 ? 9.587 -2.461 -13.719 1.00 92.19 271 TRP A O 1
ATOM 2120 N N . ALA A 1 272 ? 10.510 -3.801 -15.259 1.00 90.12 272 ALA A N 1
ATOM 2121 C CA . ALA A 1 272 ? 9.928 -5.029 -14.716 1.00 90.12 272 ALA A CA 1
ATOM 2122 C C . ALA A 1 272 ? 10.393 -5.315 -13.276 1.00 90.12 272 ALA A C 1
ATOM 2124 O O . ALA A 1 272 ? 9.591 -5.758 -12.456 1.00 90.12 272 ALA A O 1
ATOM 2125 N N . VAL A 1 273 ? 11.660 -5.024 -12.955 1.00 91.31 273 VAL A N 1
ATOM 2126 C CA . VAL A 1 273 ? 12.182 -5.097 -11.580 1.00 91.31 273 VAL A CA 1
ATOM 2127 C C . VAL A 1 273 ? 11.513 -4.051 -10.693 1.00 91.31 273 VAL A C 1
ATOM 2129 O O . VAL A 1 273 ? 11.033 -4.401 -9.622 1.00 91.31 273 VAL A O 1
ATOM 2132 N N . ASN A 1 274 ? 11.420 -2.795 -11.143 1.00 89.12 274 ASN A N 1
ATOM 2133 C CA . ASN A 1 274 ? 10.773 -1.734 -10.368 1.00 89.12 274 ASN A CA 1
ATOM 2134 C C . ASN A 1 274 ? 9.296 -2.043 -10.063 1.00 89.12 274 ASN A C 1
ATOM 2136 O O . ASN A 1 274 ? 8.820 -1.796 -8.957 1.00 89.12 274 ASN A O 1
ATOM 2140 N N . ALA A 1 275 ? 8.589 -2.645 -11.022 1.00 87.62 275 ALA A N 1
ATOM 2141 C CA . ALA A 1 275 ? 7.193 -3.028 -10.862 1.00 87.62 275 ALA A CA 1
ATOM 2142 C C . ALA A 1 275 ? 6.968 -4.034 -9.717 1.00 87.62 275 ALA A C 1
ATOM 2144 O O . ALA A 1 275 ? 5.854 -4.100 -9.203 1.00 87.62 275 ALA A O 1
ATOM 2145 N N . MET A 1 276 ? 7.998 -4.776 -9.277 1.00 86.19 276 MET A N 1
ATOM 2146 C CA . MET A 1 276 ? 7.891 -5.719 -8.154 1.00 86.19 276 MET A CA 1
ATOM 2147 C C . MET A 1 276 ? 7.471 -5.061 -6.842 1.00 86.19 276 MET A C 1
ATOM 2149 O O . MET A 1 276 ? 6.757 -5.687 -6.060 1.00 86.19 276 MET A O 1
ATOM 2153 N N . ASP A 1 277 ? 7.834 -3.796 -6.622 1.00 84.75 277 ASP A N 1
ATOM 2154 C CA . ASP A 1 277 ? 7.442 -3.056 -5.415 1.00 84.75 277 ASP A CA 1
ATOM 2155 C C . ASP A 1 277 ? 5.915 -2.900 -5.281 1.00 84.75 277 ASP A C 1
ATOM 2157 O O . ASP A 1 277 ? 5.404 -2.718 -4.183 1.00 84.75 277 ASP A O 1
ATOM 2161 N N . GLN A 1 278 ? 5.162 -3.014 -6.384 1.00 80.69 278 GLN A N 1
ATOM 2162 C CA . GLN A 1 278 ? 3.699 -2.900 -6.374 1.00 80.69 278 GLN A CA 1
ATOM 2163 C C . GLN A 1 278 ? 2.983 -4.163 -5.873 1.00 80.69 278 GLN A C 1
ATOM 2165 O O . GLN A 1 278 ? 1.815 -4.071 -5.491 1.00 80.69 278 GLN A O 1
ATOM 2170 N N . PHE A 1 279 ? 3.627 -5.335 -5.926 1.00 80.44 279 PHE A N 1
ATOM 2171 C CA . PHE A 1 279 ? 2.969 -6.623 -5.658 1.00 80.44 279 PHE A CA 1
ATOM 2172 C C . PHE A 1 279 ? 3.687 -7.524 -4.648 1.00 80.44 279 PHE A C 1
ATOM 2174 O O . PHE A 1 279 ? 3.089 -8.496 -4.186 1.00 80.44 279 PHE A O 1
ATOM 2181 N N . VAL A 1 280 ? 4.938 -7.233 -4.284 1.00 84.12 280 VAL A N 1
ATOM 2182 C CA . VAL A 1 280 ? 5.642 -7.947 -3.211 1.00 84.12 280 VAL A CA 1
ATOM 2183 C C . VAL A 1 280 ? 5.270 -7.329 -1.864 1.00 84.12 280 VAL A C 1
ATOM 2185 O O . VAL A 1 280 ? 5.669 -6.210 -1.559 1.00 84.12 280 VAL A O 1
ATOM 2188 N N . VAL A 1 281 ? 4.494 -8.075 -1.074 1.00 84.94 281 VAL A N 1
ATOM 2189 C CA . VAL A 1 281 ? 4.046 -7.661 0.266 1.00 84.94 281 VAL A CA 1
ATOM 2190 C C . VAL A 1 281 ? 5.122 -7.956 1.310 1.00 84.94 281 VAL A C 1
ATOM 2192 O O . VAL A 1 281 ? 5.515 -7.056 2.050 1.00 84.94 281 VAL A O 1
ATOM 2195 N N . ASP A 1 282 ? 5.628 -9.191 1.327 1.00 84.50 282 ASP A N 1
ATOM 2196 C CA . ASP A 1 282 ? 6.675 -9.634 2.247 1.00 84.50 282 ASP A CA 1
ATOM 2197 C C . ASP A 1 282 ? 8.038 -9.492 1.573 1.00 84.50 282 ASP A C 1
ATOM 2199 O O . ASP A 1 282 ? 8.329 -10.147 0.567 1.00 84.50 282 ASP A O 1
ATOM 2203 N N . ILE A 1 283 ? 8.877 -8.601 2.100 1.00 83.56 283 ILE A N 1
ATOM 2204 C CA . ILE A 1 283 ? 10.167 -8.282 1.487 1.00 83.56 283 ILE A CA 1
ATOM 2205 C C . ILE A 1 283 ? 11.168 -9.395 1.836 1.00 83.56 283 ILE A C 1
ATOM 2207 O O . ILE A 1 283 ? 11.509 -9.560 3.005 1.00 83.56 283 ILE A O 1
ATOM 2211 N N . PRO A 1 284 ? 11.712 -10.138 0.854 1.00 81.62 284 PRO A N 1
ATOM 2212 C CA . PRO A 1 284 ? 12.614 -11.263 1.127 1.00 81.62 284 PRO A CA 1
ATOM 2213 C C . PRO A 1 284 ? 14.058 -10.828 1.429 1.00 81.62 284 PRO A C 1
ATOM 2215 O O . PRO A 1 284 ? 14.917 -11.653 1.736 1.00 81.62 284 PRO A O 1
ATOM 2218 N N . LEU A 1 285 ? 14.352 -9.538 1.270 1.00 83.44 285 LEU A N 1
ATOM 2219 C CA . LEU A 1 285 ? 15.675 -8.940 1.408 1.00 83.44 285 LEU A CA 1
ATOM 2220 C C . LEU A 1 285 ? 15.646 -7.866 2.500 1.00 83.44 285 LEU A C 1
ATOM 2222 O O . LEU A 1 285 ? 14.579 -7.338 2.816 1.00 83.44 285 LEU A O 1
ATOM 2226 N N . PRO A 1 286 ? 16.809 -7.470 3.045 1.00 84.44 286 PRO A N 1
ATOM 2227 C CA . PRO A 1 286 ? 16.882 -6.303 3.914 1.00 84.44 286 PRO A CA 1
ATOM 2228 C C . PRO A 1 286 ? 16.220 -5.094 3.241 1.00 84.44 286 PRO A C 1
ATOM 2230 O O . PRO A 1 286 ? 16.564 -4.769 2.100 1.00 84.44 286 PRO A O 1
ATOM 2233 N N . VAL A 1 287 ? 15.310 -4.417 3.954 1.00 81.75 287 VAL A N 1
ATOM 2234 C CA . VAL A 1 287 ? 14.512 -3.277 3.444 1.00 81.75 287 VAL A CA 1
ATOM 2235 C C . VAL A 1 287 ? 15.376 -2.279 2.672 1.00 81.75 287 VAL A C 1
ATOM 2237 O O . VAL A 1 287 ? 15.023 -1.841 1.583 1.00 81.75 287 VAL A O 1
ATOM 2240 N N . PHE A 1 288 ? 16.558 -1.981 3.213 1.00 81.94 288 PHE A N 1
ATOM 2241 C CA . PHE A 1 288 ? 17.529 -1.079 2.608 1.00 81.94 288 PHE A CA 1
ATOM 2242 C C . PHE A 1 288 ? 17.928 -1.475 1.178 1.00 81.94 288 PHE A C 1
ATOM 2244 O O . PHE A 1 288 ? 17.915 -0.642 0.273 1.00 81.94 288 PHE A O 1
ATOM 2251 N N . PHE A 1 289 ? 18.275 -2.747 0.966 1.00 84.12 289 PHE A N 1
ATOM 2252 C CA . PHE A 1 289 ? 18.700 -3.230 -0.345 1.00 84.12 289 PHE A CA 1
ATOM 2253 C C . PHE A 1 289 ? 17.529 -3.261 -1.328 1.00 84.12 289 PHE A C 1
ATOM 2255 O O . PHE A 1 289 ? 17.703 -2.923 -2.498 1.00 84.12 289 PHE A O 1
ATOM 2262 N N . TRP A 1 290 ? 16.337 -3.619 -0.844 1.00 86.69 290 TRP A N 1
ATOM 2263 C CA . TRP A 1 290 ? 15.116 -3.588 -1.643 1.00 86.69 290 TRP A CA 1
ATOM 2264 C C . TRP A 1 290 ? 14.823 -2.179 -2.169 1.00 86.69 290 TRP A C 1
ATOM 2266 O O . TRP A 1 290 ? 14.697 -1.983 -3.376 1.00 86.69 290 TRP A O 1
ATOM 2276 N N . ASP A 1 291 ? 14.804 -1.178 -1.288 1.00 83.88 291 ASP A N 1
ATOM 2277 C CA . ASP A 1 291 ? 14.519 0.211 -1.666 1.00 83.88 291 ASP A CA 1
ATOM 2278 C C . ASP A 1 291 ? 15.563 0.779 -2.629 1.00 83.88 291 ASP A C 1
ATOM 2280 O O . ASP A 1 291 ? 15.222 1.455 -3.606 1.00 83.88 291 ASP A O 1
ATOM 2284 N N . TRP A 1 292 ? 16.839 0.466 -2.387 1.00 84.56 292 TRP A N 1
ATOM 2285 C CA . TRP A 1 292 ? 17.919 0.841 -3.289 1.00 84.56 292 TRP A CA 1
ATOM 2286 C C . TRP A 1 292 ? 17.745 0.206 -4.675 1.00 84.56 292 TRP A C 1
ATOM 2288 O O . TRP A 1 292 ? 17.856 0.908 -5.680 1.00 84.56 292 TRP A O 1
ATOM 2298 N N . LEU A 1 293 ? 17.412 -1.087 -4.747 1.00 88.56 293 LEU A N 1
ATOM 2299 C CA . LEU A 1 293 ? 17.176 -1.797 -6.006 1.00 88.56 293 LEU A CA 1
ATOM 2300 C C . LEU A 1 293 ? 15.997 -1.196 -6.784 1.00 88.56 293 LEU A C 1
ATOM 2302 O O . LEU A 1 293 ? 16.091 -1.005 -8.001 1.00 88.56 293 LEU A O 1
ATOM 2306 N N . MET A 1 294 ? 14.905 -0.849 -6.100 1.00 87.69 294 MET A N 1
ATOM 2307 C CA . MET A 1 294 ? 13.740 -0.220 -6.731 1.00 87.69 294 MET A CA 1
ATOM 2308 C C . MET A 1 294 ? 14.068 1.169 -7.273 1.00 87.69 294 MET A C 1
ATOM 2310 O O . MET A 1 294 ? 13.697 1.495 -8.401 1.00 87.69 294 MET A O 1
ATOM 2314 N N . MET A 1 295 ? 14.838 1.966 -6.536 1.00 83.25 295 MET A N 1
ATOM 2315 C CA . MET A 1 295 ? 15.261 3.282 -7.012 1.00 83.25 295 MET A CA 1
ATOM 2316 C C . MET A 1 295 ? 16.285 3.206 -8.152 1.00 83.25 295 MET A C 1
ATOM 2318 O O . MET A 1 295 ? 16.210 3.973 -9.118 1.00 83.25 295 MET A O 1
ATOM 2322 N N . PHE A 1 296 ? 17.237 2.277 -8.057 1.00 87.12 296 PHE A N 1
ATOM 2323 C CA . PHE A 1 296 ? 18.250 2.050 -9.082 1.00 87.12 296 PHE A CA 1
ATOM 2324 C C . PHE A 1 296 ? 17.617 1.562 -10.383 1.00 87.12 296 PHE A C 1
ATOM 2326 O O . PHE A 1 296 ? 17.933 2.082 -11.450 1.00 87.12 296 PHE A O 1
ATOM 2333 N N . SER A 1 297 ? 16.696 0.602 -10.302 1.00 89.88 297 SER A N 1
ATOM 2334 C CA . SER A 1 297 ? 15.992 0.074 -1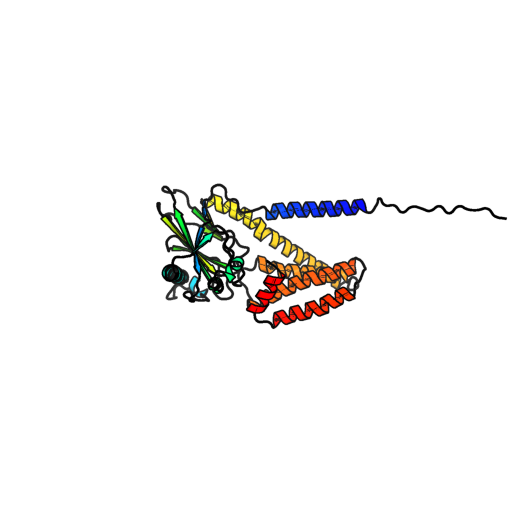1.472 1.00 89.88 297 SER A CA 1
ATOM 2335 C C . SER A 1 297 ? 15.167 1.156 -12.171 1.00 89.88 297 SER A C 1
ATOM 2337 O O . SER A 1 297 ? 15.252 1.300 -13.387 1.00 89.88 297 SER A O 1
ATOM 2339 N N . LEU A 1 298 ? 14.472 2.008 -11.424 1.00 88.00 298 LEU A N 1
ATOM 2340 C CA . LEU A 1 298 ? 13.712 3.118 -11.995 1.00 88.00 298 LEU A CA 1
ATOM 2341 C C . LEU A 1 298 ? 14.602 4.175 -12.665 1.00 88.00 298 LEU A C 1
ATOM 2343 O O . LEU A 1 298 ? 14.327 4.619 -13.780 1.00 88.00 298 LEU A O 1
ATOM 2347 N N . SER A 1 299 ? 15.720 4.518 -12.025 1.00 86.25 299 SER A N 1
ATOM 2348 C CA . SER A 1 299 ? 16.732 5.411 -12.608 1.00 86.25 299 SER A CA 1
ATOM 2349 C C . SER A 1 299 ? 17.361 4.800 -13.867 1.00 86.25 299 SER A C 1
ATOM 2351 O O . SER A 1 299 ? 17.548 5.488 -14.872 1.00 86.25 299 SER A O 1
ATOM 2353 N N . GLY A 1 300 ? 17.641 3.494 -13.835 1.00 88.06 300 GLY A N 1
ATOM 2354 C CA . GLY A 1 300 ? 18.151 2.719 -14.961 1.00 88.06 300 GLY A CA 1
ATOM 2355 C C . GLY A 1 300 ? 17.184 2.704 -16.141 1.00 88.06 300 GLY A C 1
ATOM 2356 O O . GLY A 1 300 ? 17.617 2.917 -17.269 1.00 88.06 300 GLY A O 1
ATOM 2357 N N . PHE A 1 301 ? 15.880 2.548 -15.893 1.00 91.00 301 PHE A N 1
ATOM 2358 C CA . PHE A 1 301 ? 14.849 2.630 -16.930 1.00 91.00 301 PHE A CA 1
ATOM 2359 C C . PHE A 1 301 ? 14.875 3.980 -17.655 1.00 91.00 301 PHE A C 1
ATOM 2361 O O . PHE A 1 301 ? 14.950 4.007 -18.884 1.00 91.00 301 PHE A O 1
ATOM 2368 N N . VAL A 1 302 ? 14.879 5.094 -16.913 1.00 87.31 302 VAL A N 1
ATOM 2369 C CA . VAL A 1 302 ? 14.919 6.443 -17.504 1.00 87.31 302 VAL A CA 1
ATOM 2370 C C . VAL A 1 302 ? 16.214 6.657 -18.288 1.00 87.31 302 VAL A C 1
ATOM 2372 O O . VAL A 1 302 ? 16.180 7.098 -19.437 1.00 87.31 302 VAL A O 1
ATOM 2375 N N . PHE A 1 303 ? 17.358 6.307 -17.698 1.00 88.94 303 PHE A N 1
ATOM 2376 C CA . PHE A 1 303 ? 18.667 6.478 -18.324 1.00 88.94 303 PHE A CA 1
ATOM 2377 C C . PHE A 1 303 ? 18.802 5.670 -19.624 1.00 88.94 303 PHE A C 1
ATOM 2379 O O . PHE A 1 303 ? 19.142 6.218 -20.675 1.00 88.94 303 PHE A O 1
ATOM 2386 N N . LEU A 1 304 ? 18.482 4.375 -19.574 1.00 90.12 304 LEU A N 1
ATOM 2387 C CA . LEU A 1 304 ? 18.538 3.487 -20.734 1.00 90.12 304 LEU A CA 1
ATOM 2388 C C . LEU A 1 304 ? 17.494 3.865 -21.787 1.00 90.12 304 LEU A C 1
ATOM 2390 O O . LEU A 1 304 ? 17.774 3.745 -22.977 1.00 90.12 304 LEU A O 1
ATOM 2394 N N . GLY A 1 305 ? 16.329 4.367 -21.369 1.00 88.00 305 GLY A N 1
ATOM 2395 C CA . GLY A 1 305 ? 15.300 4.896 -22.262 1.00 88.00 305 GLY A CA 1
ATOM 2396 C C . GLY A 1 305 ? 15.779 6.113 -23.054 1.00 88.00 305 GLY A C 1
ATOM 2397 O O . GLY A 1 305 ? 15.607 6.156 -24.271 1.00 88.00 305 GLY A O 1
ATOM 2398 N N . VAL A 1 306 ? 16.453 7.069 -22.407 1.00 87.56 306 VAL A N 1
ATOM 2399 C CA . VAL A 1 306 ? 17.042 8.230 -23.101 1.00 87.56 306 VAL A CA 1
ATOM 2400 C C . VAL A 1 306 ? 18.130 7.791 -24.080 1.00 87.56 306 VAL A C 1
ATOM 2402 O O . VAL A 1 306 ? 18.117 8.206 -25.240 1.00 87.56 306 VAL A O 1
ATOM 2405 N N . MET A 1 307 ? 19.031 6.896 -23.657 1.00 86.75 307 MET A N 1
ATOM 2406 C CA . MET A 1 307 ? 20.041 6.337 -24.560 1.00 86.75 307 MET A CA 1
ATOM 2407 C C . MET A 1 307 ? 19.402 5.606 -25.744 1.00 86.75 307 MET A C 1
ATOM 2409 O O . MET A 1 307 ? 19.861 5.758 -26.874 1.00 86.75 307 MET A O 1
ATOM 2413 N N . PHE A 1 308 ? 18.341 4.833 -25.504 1.00 89.00 308 PHE A N 1
ATOM 2414 C CA . PHE A 1 308 ? 17.594 4.149 -26.554 1.00 89.00 308 PHE A CA 1
ATOM 2415 C C . PHE A 1 308 ? 17.050 5.145 -27.580 1.00 89.00 308 PHE A C 1
ATOM 2417 O O . PHE A 1 308 ? 17.270 4.947 -28.771 1.00 89.00 308 PHE A O 1
ATOM 2424 N N . VAL A 1 309 ? 16.422 6.240 -27.140 1.00 88.06 309 VAL A N 1
ATOM 2425 C CA . VAL A 1 309 ? 15.884 7.275 -28.039 1.00 88.06 309 VAL A CA 1
ATOM 2426 C C . VAL A 1 309 ? 16.989 7.934 -28.868 1.00 88.06 309 VAL A C 1
ATOM 2428 O O . VAL A 1 309 ? 16.841 8.035 -30.085 1.00 88.06 309 VAL A O 1
ATOM 2431 N N . HIS A 1 310 ? 18.114 8.321 -28.258 1.00 87.75 310 HIS A N 1
ATOM 2432 C CA . HIS A 1 310 ? 19.245 8.913 -28.989 1.00 87.75 310 HIS A CA 1
ATOM 2433 C C . HIS A 1 310 ? 19.794 7.975 -30.072 1.00 87.75 310 HIS A C 1
ATOM 2435 O O . HIS A 1 310 ? 20.063 8.398 -31.197 1.00 87.75 310 HIS A O 1
ATOM 2441 N N . ARG A 1 311 ? 19.962 6.686 -29.744 1.00 88.31 311 ARG A N 1
ATOM 2442 C CA . ARG A 1 311 ? 20.467 5.689 -30.700 1.00 88.31 311 ARG A CA 1
ATOM 2443 C C . ARG A 1 311 ? 19.440 5.390 -31.788 1.00 88.31 311 ARG A C 1
ATOM 2445 O O . ARG A 1 311 ? 19.806 5.376 -32.956 1.00 88.31 311 ARG A O 1
ATOM 2452 N N . PHE A 1 312 ? 18.164 5.264 -31.431 1.00 86.50 312 PHE A N 1
ATOM 2453 C CA . PHE A 1 312 ? 17.071 5.029 -32.374 1.00 86.50 312 PHE A CA 1
ATOM 2454 C C . PHE A 1 312 ? 16.924 6.171 -33.393 1.00 86.50 312 PHE A C 1
ATOM 2456 O O . PHE A 1 312 ? 16.797 5.926 -34.593 1.00 86.50 312 PHE A O 1
ATOM 2463 N N . LEU A 1 313 ? 17.009 7.424 -32.936 1.00 87.88 313 LEU A N 1
ATOM 2464 C CA . LEU A 1 313 ? 16.955 8.608 -33.800 1.00 87.88 313 LEU A CA 1
ATOM 2465 C C . LEU A 1 313 ? 18.264 8.875 -34.555 1.00 87.88 313 LEU A C 1
ATOM 2467 O O . LEU A 1 313 ? 18.299 9.763 -35.397 1.00 87.88 313 LEU A O 1
ATOM 2471 N N . HIS A 1 314 ? 19.329 8.110 -34.287 1.00 83.06 314 HIS A N 1
ATOM 2472 C CA . HIS A 1 314 ? 20.680 8.338 -34.814 1.00 83.06 314 HIS A CA 1
ATOM 2473 C C . HIS A 1 314 ? 21.250 9.733 -34.470 1.00 83.06 314 HIS A C 1
ATOM 2475 O O . HIS A 1 314 ? 22.236 10.178 -35.059 1.00 83.06 314 HIS A O 1
ATOM 2481 N N . GLU A 1 315 ? 20.671 10.395 -33.468 1.00 83.62 315 GLU A N 1
ATOM 2482 C CA . GLU A 1 315 ? 21.056 11.710 -32.962 1.00 83.62 315 GLU A CA 1
ATOM 2483 C C . GLU A 1 315 ? 21.656 11.536 -31.565 1.00 83.62 315 GLU A C 1
ATOM 2485 O O . GLU A 1 315 ? 20.986 11.615 -30.536 1.00 83.62 315 GLU A O 1
ATOM 2490 N N . ALA A 1 316 ? 22.956 11.238 -31.524 1.00 77.44 316 ALA A N 1
ATOM 2491 C CA . ALA A 1 316 ? 23.669 11.097 -30.263 1.00 77.44 316 ALA A CA 1
ATOM 2492 C C . ALA A 1 316 ? 24.044 12.477 -29.704 1.00 77.44 316 ALA A C 1
ATOM 2494 O O . ALA A 1 316 ? 24.814 13.219 -30.320 1.00 77.44 316 ALA A O 1
ATOM 2495 N N . HIS A 1 317 ? 23.570 12.786 -28.496 1.00 84.62 317 HIS A N 1
ATOM 2496 C CA . HIS A 1 317 ? 23.984 13.963 -27.732 1.00 84.62 317 HIS A CA 1
ATOM 2497 C C . HIS A 1 317 ? 24.981 13.564 -26.630 1.00 84.62 317 HIS A C 1
ATOM 2499 O O . HIS A 1 317 ? 24.591 13.371 -25.473 1.00 84.62 317 HIS A O 1
ATOM 2505 N N . PRO A 1 318 ? 26.291 13.464 -26.937 1.00 81.50 318 PRO A N 1
ATOM 2506 C CA . PRO A 1 318 ? 27.285 12.903 -26.017 1.00 81.50 318 PRO A CA 1
ATOM 2507 C C . PRO A 1 318 ? 27.457 13.727 -24.738 1.00 81.50 318 PRO A C 1
ATOM 2509 O O . PRO A 1 318 ? 27.845 13.189 -23.706 1.00 81.50 318 PRO A O 1
ATOM 2512 N N . GLN A 1 319 ? 27.169 15.030 -24.786 1.00 84.25 319 GLN A N 1
ATOM 2513 C CA . GLN A 1 319 ? 27.217 15.896 -23.609 1.00 84.25 319 GLN A CA 1
ATOM 2514 C C . GLN A 1 319 ? 26.126 15.533 -22.599 1.00 84.25 319 GLN A C 1
ATOM 2516 O O . GLN A 1 319 ? 26.419 15.431 -21.412 1.00 84.25 319 GLN A O 1
ATOM 2521 N N . ILE A 1 320 ? 24.901 15.283 -23.071 1.00 83.44 320 ILE A N 1
ATOM 2522 C CA . ILE A 1 320 ? 23.766 14.896 -22.226 1.00 83.44 320 ILE A CA 1
ATOM 2523 C C . ILE A 1 320 ? 23.998 13.490 -21.669 1.00 83.44 320 ILE A C 1
ATOM 2525 O O . ILE A 1 320 ? 23.910 13.297 -20.461 1.00 83.44 320 ILE A O 1
ATOM 2529 N N . GLU A 1 321 ? 24.399 12.531 -22.511 1.00 85.94 321 GLU A N 1
ATOM 2530 C CA . GLU A 1 321 ? 24.712 11.160 -22.071 1.00 85.94 321 GLU A CA 1
ATOM 2531 C C . GLU A 1 321 ? 25.815 11.141 -21.003 1.00 85.94 321 GLU A C 1
ATOM 2533 O O . GLU A 1 321 ? 25.686 10.484 -19.967 1.00 85.94 321 GLU A O 1
ATOM 2538 N N . ARG A 1 322 ? 26.890 11.911 -21.214 1.00 85.50 322 ARG A N 1
ATOM 2539 C CA . ARG A 1 322 ? 27.988 12.015 -20.250 1.00 85.50 322 ARG A CA 1
ATOM 2540 C C . ARG A 1 322 ? 27.555 12.715 -18.967 1.00 85.50 322 ARG A C 1
ATOM 2542 O O . ARG A 1 322 ? 27.951 12.267 -17.897 1.00 85.50 322 ARG A O 1
ATOM 2549 N N . LEU A 1 323 ? 26.756 13.778 -19.054 1.00 87.25 323 LEU A N 1
ATOM 2550 C CA . LEU A 1 323 ? 26.221 14.470 -17.882 1.00 87.25 323 LEU A CA 1
ATOM 2551 C C . LEU A 1 323 ? 25.354 13.525 -17.041 1.00 87.25 323 LEU A C 1
ATOM 2553 O O . LEU A 1 323 ? 25.538 13.443 -15.830 1.00 87.25 323 LEU A O 1
ATOM 2557 N N . MET A 1 324 ? 24.473 12.757 -17.685 1.00 84.06 324 MET A N 1
ATOM 2558 C CA . MET A 1 324 ? 23.630 11.770 -17.011 1.00 84.06 324 MET A CA 1
ATOM 2559 C C . MET A 1 324 ? 24.454 10.661 -16.351 1.00 84.06 324 MET A C 1
ATOM 2561 O O . MET A 1 324 ? 24.138 10.275 -15.232 1.00 84.06 324 MET A O 1
ATOM 2565 N N . LEU A 1 325 ? 25.535 10.185 -16.977 1.00 82.88 325 LEU A N 1
ATOM 2566 C CA . LEU A 1 325 ? 26.442 9.210 -16.357 1.00 82.88 325 LEU A CA 1
ATOM 2567 C C . LEU A 1 325 ? 27.207 9.797 -15.165 1.00 82.88 325 LEU A C 1
ATOM 2569 O O . LEU A 1 325 ? 27.272 9.178 -14.104 1.00 82.88 325 LEU A O 1
ATOM 2573 N N . VAL A 1 326 ? 27.780 10.991 -15.338 1.00 85.88 326 VAL A N 1
ATOM 2574 C CA . VAL A 1 326 ? 28.612 11.658 -14.325 1.00 85.88 326 VAL A CA 1
ATOM 2575 C C . VAL A 1 326 ? 27.789 12.110 -13.121 1.00 85.88 326 VAL A C 1
ATOM 2577 O O . VAL A 1 326 ? 28.325 12.151 -12.022 1.00 85.88 326 VAL A O 1
ATOM 2580 N N . ILE A 1 327 ? 26.503 12.419 -13.292 1.00 82.50 327 ILE A N 1
ATOM 2581 C CA . ILE A 1 327 ? 25.610 12.758 -12.177 1.00 82.50 327 ILE A CA 1
ATOM 2582 C C . ILE A 1 327 ? 24.915 11.504 -11.638 1.00 82.50 327 ILE A C 1
ATOM 2584 O O . ILE A 1 327 ? 24.936 11.250 -10.436 1.00 82.50 327 ILE A O 1
ATOM 2588 N N . GLY A 1 328 ? 24.316 10.697 -12.512 1.00 79.69 328 GLY A N 1
ATOM 2589 C CA . GLY A 1 328 ? 23.446 9.585 -12.134 1.00 79.69 328 GLY A CA 1
ATOM 2590 C C . GLY A 1 328 ? 24.172 8.448 -11.420 1.00 79.69 328 GLY A C 1
ATOM 2591 O O . GLY A 1 328 ? 23.672 7.959 -10.410 1.00 79.69 328 GLY A O 1
ATOM 2592 N N . VAL A 1 329 ? 25.366 8.051 -11.885 1.00 81.88 329 VAL A N 1
ATOM 2593 C CA . VAL A 1 329 ? 26.121 6.954 -11.250 1.00 81.88 329 VAL A CA 1
ATOM 2594 C C . VAL A 1 329 ? 26.593 7.346 -9.844 1.00 81.88 329 VAL A C 1
ATOM 2596 O O . VAL A 1 329 ? 26.327 6.584 -8.913 1.00 81.88 329 VAL A O 1
ATOM 2599 N N . PRO A 1 330 ? 27.211 8.524 -9.620 1.00 83.31 330 PRO A N 1
ATOM 2600 C CA . PRO A 1 330 ? 27.555 8.956 -8.270 1.00 83.31 330 PRO A CA 1
ATOM 2601 C C . PRO A 1 330 ? 26.346 9.149 -7.362 1.00 83.31 330 PRO A C 1
ATOM 2603 O O . PRO A 1 330 ? 26.444 8.794 -6.197 1.00 83.31 330 PRO A O 1
ATOM 2606 N N . VAL A 1 331 ? 25.209 9.648 -7.861 1.00 80.88 331 VAL A N 1
ATOM 2607 C CA . VAL A 1 331 ? 23.981 9.763 -7.052 1.00 80.88 331 VAL A CA 1
ATOM 2608 C C . VAL A 1 331 ? 23.467 8.380 -6.641 1.00 80.88 331 VAL A C 1
ATOM 2610 O O . VAL A 1 331 ? 23.185 8.165 -5.465 1.00 80.88 331 VAL A O 1
ATOM 2613 N N . ALA A 1 332 ? 23.424 7.410 -7.560 1.00 78.00 332 ALA A N 1
ATOM 2614 C CA . ALA A 1 332 ? 23.013 6.040 -7.249 1.00 78.00 332 ALA A CA 1
ATOM 2615 C C . ALA A 1 332 ? 23.948 5.349 -6.236 1.00 78.00 332 ALA A C 1
ATOM 2617 O O . ALA A 1 332 ? 23.481 4.637 -5.344 1.00 78.00 332 ALA A O 1
ATOM 2618 N N . LEU A 1 333 ? 25.261 5.582 -6.351 1.00 81.06 333 LEU A N 1
ATOM 2619 C CA . LEU A 1 333 ? 26.262 5.088 -5.401 1.00 81.06 333 LEU A CA 1
ATOM 2620 C C . LEU A 1 333 ? 26.179 5.813 -4.053 1.00 81.06 333 LEU A C 1
ATOM 2622 O O . LEU A 1 333 ? 26.275 5.178 -3.009 1.00 81.06 333 LEU A O 1
ATOM 2626 N N . LEU A 1 334 ? 25.952 7.126 -4.051 1.00 81.38 334 LEU A N 1
ATOM 2627 C CA . LEU A 1 334 ? 25.785 7.915 -2.834 1.00 81.38 334 LEU A CA 1
ATOM 2628 C C . LEU A 1 334 ? 24.549 7.452 -2.055 1.00 81.38 334 LEU A C 1
ATOM 2630 O O . LEU A 1 334 ? 24.616 7.300 -0.839 1.00 81.38 334 LEU A O 1
ATOM 2634 N N . CYS A 1 335 ? 23.449 7.148 -2.745 1.00 74.75 335 CYS A N 1
ATOM 2635 C CA . CYS A 1 335 ? 22.252 6.579 -2.131 1.00 74.75 335 CYS A CA 1
ATOM 2636 C C . CYS A 1 335 ? 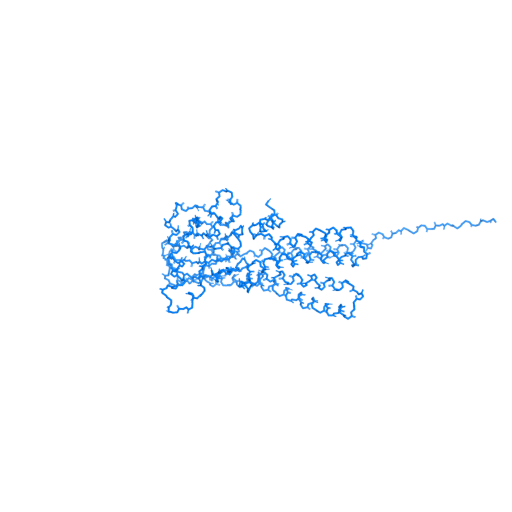22.458 5.168 -1.553 1.00 74.75 335 CYS A C 1
ATOM 2638 O O . CYS A 1 335 ? 21.701 4.783 -0.668 1.00 74.75 335 CYS A O 1
ATOM 2640 N N . LEU A 1 336 ? 23.467 4.416 -2.010 1.00 76.94 336 LEU A N 1
ATOM 2641 C CA . LEU A 1 336 ? 23.859 3.132 -1.409 1.00 76.94 336 LEU A CA 1
ATOM 2642 C C . LEU A 1 336 ? 24.657 3.313 -0.106 1.00 76.94 336 LEU A C 1
ATOM 2644 O O . LEU A 1 336 ? 24.722 2.405 0.714 1.00 76.94 336 LEU A O 1
ATOM 2648 N N . VAL A 1 337 ? 25.304 4.463 0.081 1.00 79.69 337 VAL A N 1
ATOM 2649 C CA . VAL A 1 337 ? 26.157 4.731 1.252 1.00 79.69 337 VAL A CA 1
ATOM 2650 C C . VAL A 1 337 ? 25.430 5.583 2.297 1.00 79.69 337 VAL A C 1
ATOM 2652 O O . VAL A 1 337 ? 25.733 5.499 3.486 1.00 79.69 337 VAL A O 1
ATOM 2655 N N . LEU A 1 338 ? 24.466 6.406 1.876 1.00 77.44 338 LEU A N 1
ATOM 2656 C CA . LEU A 1 338 ? 23.706 7.276 2.768 1.00 77.44 338 LEU A CA 1
ATOM 2657 C C . LEU A 1 338 ? 22.821 6.471 3.737 1.00 77.44 338 LEU A C 1
ATOM 2659 O O . LEU A 1 338 ? 22.129 5.544 3.312 1.00 77.44 338 LEU A O 1
ATOM 2663 N N . PRO A 1 339 ? 22.752 6.873 5.023 1.00 73.69 339 PRO A N 1
ATOM 2664 C CA . PRO A 1 339 ? 21.798 6.303 5.963 1.00 73.69 339 PRO A CA 1
ATOM 2665 C C . PRO A 1 339 ? 20.361 6.458 5.456 1.00 73.69 339 PRO A C 1
ATOM 2667 O O . PRO A 1 339 ? 19.995 7.497 4.891 1.00 73.69 339 PRO A O 1
ATOM 2670 N N . ARG A 1 340 ? 19.543 5.433 5.715 1.00 67.44 340 ARG A N 1
ATOM 2671 C CA . ARG A 1 340 ? 18.145 5.308 5.277 1.00 67.44 340 ARG A CA 1
ATOM 2672 C C . ARG A 1 340 ? 17.347 6.606 5.433 1.00 67.44 340 ARG A C 1
ATOM 2674 O O . ARG A 1 340 ? 16.714 7.050 4.480 1.00 67.44 340 ARG A O 1
ATOM 2681 N N . ASP A 1 341 ? 17.428 7.248 6.593 1.00 67.25 341 ASP A N 1
ATOM 2682 C CA . ASP A 1 341 ? 16.614 8.426 6.925 1.00 67.25 341 ASP A CA 1
ATOM 2683 C C . ASP A 1 341 ? 16.950 9.658 6.076 1.00 67.25 341 ASP A C 1
ATOM 2685 O O . ASP A 1 341 ? 16.099 10.526 5.863 1.00 67.25 341 ASP A O 1
ATOM 2689 N N . TYR A 1 342 ? 18.192 9.753 5.595 1.00 69.25 342 TYR A N 1
ATOM 2690 C CA . TYR A 1 342 ? 18.630 10.820 4.696 1.00 69.25 342 TYR A CA 1
ATOM 2691 C C . TYR A 1 342 ? 18.306 10.481 3.246 1.00 69.25 342 TYR A C 1
ATOM 2693 O O . TYR A 1 342 ? 17.766 11.329 2.536 1.00 69.25 342 TYR A O 1
ATOM 2701 N N . ALA A 1 343 ? 18.566 9.238 2.826 1.00 67.94 343 ALA A N 1
ATOM 2702 C CA . ALA A 1 343 ? 18.225 8.775 1.485 1.00 67.94 343 ALA A CA 1
ATOM 2703 C C . ALA A 1 343 ? 16.723 8.952 1.213 1.00 67.94 343 ALA A C 1
ATOM 2705 O O . ALA A 1 343 ? 16.346 9.577 0.226 1.00 67.94 343 ALA A O 1
ATOM 2706 N N . TYR A 1 344 ? 15.860 8.524 2.137 1.00 66.38 344 TYR A N 1
ATOM 2707 C CA . TYR A 1 344 ? 14.413 8.677 1.998 1.00 66.38 344 TYR A CA 1
ATOM 2708 C C . TYR A 1 344 ? 13.950 10.130 1.934 1.00 66.38 344 TYR A C 1
ATOM 2710 O O . TYR A 1 344 ? 13.070 10.441 1.134 1.00 66.38 344 TYR A O 1
ATOM 2718 N N . ARG A 1 345 ? 14.539 11.029 2.732 1.00 66.25 345 ARG A N 1
ATOM 2719 C CA . ARG A 1 345 ? 14.208 12.461 2.684 1.00 66.25 345 ARG A CA 1
ATOM 2720 C C . ARG A 1 345 ? 14.550 13.077 1.332 1.00 66.25 345 ARG A C 1
ATOM 2722 O O . ARG A 1 345 ? 13.714 13.771 0.762 1.00 66.25 345 ARG A O 1
ATOM 2729 N N . VAL A 1 346 ? 15.733 12.777 0.796 1.00 66.69 346 VAL A N 1
ATOM 2730 C CA . VAL A 1 346 ? 16.147 13.246 -0.535 1.00 66.69 346 VAL A CA 1
ATOM 2731 C C . VAL A 1 346 ? 15.222 12.683 -1.614 1.00 66.69 346 VAL A C 1
ATOM 2733 O O . VAL A 1 346 ? 14.725 13.430 -2.452 1.00 66.69 346 VAL A O 1
ATOM 2736 N N . VAL A 1 347 ? 14.931 11.382 -1.564 1.00 66.38 347 VAL A N 1
ATOM 2737 C CA . VAL A 1 347 ? 14.069 10.713 -2.547 1.00 66.38 347 VAL A CA 1
ATOM 2738 C C . VAL A 1 347 ? 12.657 11.274 -2.524 1.00 66.38 347 VAL A C 1
ATOM 2740 O O . VAL A 1 347 ? 12.136 11.623 -3.576 1.00 66.38 347 VAL A O 1
ATOM 2743 N N . LEU A 1 348 ? 12.047 11.418 -1.348 1.00 63.38 348 LEU A N 1
ATOM 2744 C CA . LEU A 1 348 ? 10.707 11.988 -1.211 1.00 63.38 348 LEU A CA 1
ATOM 2745 C C . LEU A 1 348 ? 10.626 13.424 -1.726 1.00 63.38 348 LEU A C 1
ATOM 2747 O O . LEU A 1 348 ? 9.601 13.791 -2.293 1.00 63.38 348 LEU A O 1
ATOM 2751 N N . TYR A 1 349 ? 11.685 14.216 -1.548 1.00 64.88 349 TYR A N 1
ATOM 2752 C CA . TYR A 1 349 ? 11.746 15.589 -2.045 1.00 64.88 349 TYR A CA 1
ATOM 2753 C C . TYR A 1 349 ? 11.869 15.650 -3.574 1.00 64.88 349 TYR A C 1
ATOM 2755 O O . TYR A 1 349 ? 11.251 16.495 -4.209 1.00 64.88 349 TYR A O 1
ATOM 2763 N N . VAL A 1 350 ? 12.639 14.736 -4.172 1.00 63.41 350 VAL A N 1
ATOM 2764 C CA . VAL A 1 350 ? 12.838 14.672 -5.631 1.00 63.41 350 VAL A CA 1
ATOM 2765 C C . VAL A 1 350 ? 11.624 14.075 -6.350 1.00 63.41 350 VAL A C 1
ATOM 2767 O O . VAL A 1 350 ? 11.251 14.547 -7.419 1.00 63.41 350 VAL A O 1
ATOM 2770 N N . TRP A 1 351 ? 11.016 13.033 -5.780 1.00 57.28 351 TRP A N 1
ATOM 2771 C CA . TRP A 1 351 ? 9.964 12.243 -6.428 1.00 57.28 351 TRP A CA 1
ATOM 2772 C C . TRP A 1 351 ? 8.549 12.750 -6.167 1.00 57.28 351 TRP A C 1
ATOM 2774 O O . TRP A 1 351 ? 7.663 12.539 -6.989 1.00 57.28 351 TRP A O 1
ATOM 2784 N N . ASN A 1 352 ? 8.321 13.384 -5.020 1.00 53.44 352 ASN A N 1
ATOM 2785 C CA . ASN A 1 352 ? 7.032 13.961 -4.663 1.00 53.44 352 ASN A CA 1
ATOM 2786 C C . ASN A 1 352 ? 7.284 15.316 -3.977 1.00 53.44 352 ASN A C 1
ATOM 2788 O O . ASN A 1 352 ? 7.235 15.392 -2.738 1.00 53.44 352 ASN A O 1
ATOM 2792 N N . PRO A 1 353 ? 7.686 16.340 -4.762 1.00 48.88 353 PRO A N 1
ATOM 2793 C CA . PRO A 1 353 ? 7.830 17.700 -4.264 1.00 48.88 353 PRO A CA 1
ATOM 2794 C C . PRO A 1 353 ? 6.442 18.214 -3.870 1.00 48.88 353 PRO A C 1
ATOM 2796 O O . PRO A 1 353 ? 5.512 18.143 -4.669 1.00 48.88 353 PRO A O 1
ATOM 2799 N N . VAL A 1 354 ? 6.315 18.662 -2.619 1.00 45.19 354 VAL A N 1
ATOM 2800 C CA . VAL A 1 354 ? 5.084 19.270 -2.084 1.00 45.19 354 VAL A CA 1
ATOM 2801 C C . VAL A 1 354 ? 4.831 20.611 -2.758 1.00 45.19 354 VAL A C 1
ATOM 2803 O O . VAL A 1 354 ? 5.827 21.350 -2.949 1.00 45.19 354 VAL A O 1
#

pLDDT: mean 80.56, std 13.68, range [35.56, 96.62]

Radius of gyration: 26.95 Å; chains: 1; bounding box: 60×55×105 Å

Foldseek 3Di:
DDDDDDDDDDDDDPPPPVVVVVVVVVVVVVVVVVVVVLVVLDLDQPPWDWFFKWFKFFCLPPLAPQFDDPCLCPDPPDPHHPLRSVLSSLVCSPVVDDRGHMDTFFDQCLVCCVVCVSLQSQKMKTKTKDFAADQDPFWKKKKWQAWQFKKWKDKQSHTQGIDDGSGPVGFGCRLPMDMGIDDPPSDDNGMMIMMMIGGHVVSNSGTTHIMIMDGVVSVVVSNVVNCCSSPVVLLVVLVVLLVVLVVLCVVCVVVVVLVLSVLSSLLSNLVSLLSVSSPGGDDPDRPLVSVLSNVLSNLSNVLSVVVSVCVVVVNDDVVVNVVCCVPVVVVSVVLSVDDPVVSVVVCCCVPPPD

Sequence (354 aa):
MTAGTRIALTRPFYGTVWFPLLTVLGSMLLVMVAAWQLTGISFKPYDALVLDRAAFFPDSKGVCSPSISDSLAYANDVPEPIATQLLNCVQQLGQTGSAGREVNLPHEWRSQADSFPELMSGRGLYHVSLALSGNQPVLYGLYLPAVSSNAAVFLNDVLLGWGGSFEQPVARNATRPMLFSIPAGLLREDRNWIDVYVVAEPVPRGFLDKLYLAPIEVLEAAYHDHGIFRHEVPRTIALSLLVISLFIGVLWFYRRKETEYGLFALASLCWAVNAMDQFVVDIPLPVFFWDWLMMFSLSGFVFLGVMFVHRFLHEAHPQIERLMLVIGVPVALLCLVLPRDYAYRVVLYVWNPV